Protein AF-A0A814HLC4-F1 (afdb_monomer_lite)

Structure (mmCIF, N/CA/C/O backbone):
data_AF-A0A814HLC4-F1
#
_entry.id   AF-A0A814HLC4-F1
#
loop_
_atom_site.group_PDB
_atom_site.id
_atom_site.type_symbol
_atom_site.label_atom_id
_atom_site.label_alt_id
_atom_site.label_comp_id
_atom_site.label_asym_id
_atom_site.label_entity_id
_atom_site.label_seq_id
_atom_site.pdbx_PDB_ins_code
_atom_site.Cartn_x
_atom_site.Cartn_y
_atom_site.Cartn_z
_atom_site.occupancy
_atom_site.B_iso_or_equiv
_atom_site.auth_seq_id
_atom_site.auth_comp_id
_atom_site.auth_asym_id
_atom_site.auth_atom_id
_atom_site.pdbx_PDB_model_num
ATOM 1 N N . MET A 1 1 ? 15.162 6.163 0.752 1.00 55.19 1 MET A N 1
ATOM 2 C CA . MET A 1 1 ? 13.820 5.789 1.261 1.00 55.19 1 MET A CA 1
ATOM 3 C C . MET A 1 1 ? 13.772 5.690 2.788 1.00 55.19 1 MET A C 1
ATOM 5 O O . MET A 1 1 ? 13.059 6.477 3.392 1.00 55.19 1 MET A O 1
ATOM 9 N N . LYS A 1 2 ? 14.567 4.814 3.427 1.00 51.00 2 LYS A N 1
ATOM 10 C CA . LYS A 1 2 ? 14.509 4.551 4.882 1.00 51.00 2 LYS A CA 1
ATOM 11 C C . LYS A 1 2 ? 14.590 5.802 5.777 1.00 51.00 2 LYS A C 1
ATOM 13 O O . LYS A 1 2 ? 13.726 5.953 6.623 1.00 51.00 2 LYS A O 1
ATOM 18 N N . ASN A 1 3 ? 15.540 6.720 5.554 1.00 53.69 3 ASN A N 1
ATOM 19 C CA . ASN A 1 3 ? 15.691 7.935 6.382 1.00 53.69 3 ASN A CA 1
ATOM 20 C C . ASN A 1 3 ? 14.567 8.965 6.170 1.00 53.69 3 ASN A C 1
ATOM 22 O O . ASN A 1 3 ? 14.029 9.473 7.142 1.00 53.69 3 ASN A O 1
ATOM 26 N N . LEU A 1 4 ? 14.158 9.214 4.917 1.00 62.31 4 LEU A N 1
ATOM 27 C CA . LEU A 1 4 ? 13.035 10.110 4.603 1.00 62.31 4 LEU A CA 1
ATOM 28 C C . LEU A 1 4 ? 11.745 9.616 5.251 1.00 62.31 4 LEU A C 1
ATOM 30 O O . LEU A 1 4 ? 11.022 10.394 5.870 1.00 62.31 4 LEU A O 1
ATOM 3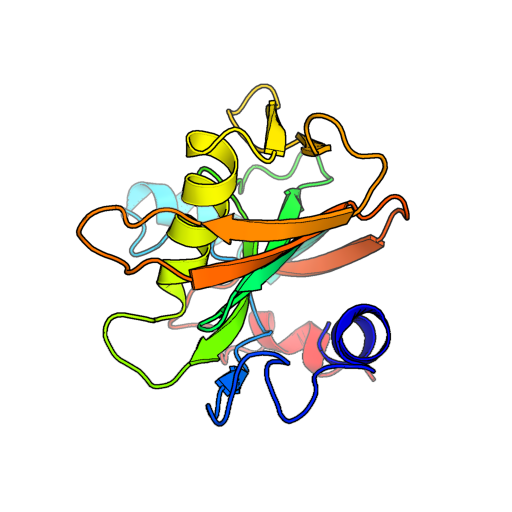4 N N . LEU A 1 5 ? 11.471 8.316 5.097 1.00 62.38 5 LEU A N 1
ATOM 35 C CA . LEU A 1 5 ? 10.295 7.738 5.708 1.00 62.38 5 LEU A CA 1
ATOM 36 C C . LEU A 1 5 ? 10.435 7.844 7.232 1.00 62.38 5 LEU A C 1
ATOM 38 O O . LEU A 1 5 ? 9.526 8.379 7.851 1.00 62.38 5 LEU A O 1
ATOM 42 N N . LYS A 1 6 ? 11.589 7.456 7.808 1.00 59.22 6 LYS A N 1
ATOM 43 C CA . LYS A 1 6 ? 11.914 7.549 9.247 1.00 59.22 6 LYS A CA 1
ATOM 44 C C . LYS A 1 6 ? 11.616 8.929 9.838 1.00 59.22 6 LYS A C 1
ATOM 46 O O . LYS A 1 6 ? 10.856 9.037 10.796 1.00 59.22 6 LYS A O 1
ATOM 51 N N . ASP A 1 7 ? 12.136 9.983 9.227 1.00 62.44 7 ASP A N 1
ATOM 52 C CA . ASP A 1 7 ? 11.975 11.348 9.727 1.00 62.44 7 ASP A CA 1
ATOM 53 C C . ASP A 1 7 ? 10.551 11.894 9.577 1.00 62.44 7 ASP A C 1
ATOM 55 O O . ASP A 1 7 ? 10.090 12.623 10.457 1.00 62.44 7 ASP A O 1
ATOM 59 N N . LYS A 1 8 ? 9.847 11.546 8.490 1.00 63.78 8 LYS A N 1
ATOM 60 C CA . LYS A 1 8 ? 8.494 12.060 8.220 1.00 63.78 8 LYS A CA 1
ATOM 61 C C . LYS A 1 8 ? 7.371 11.259 8.880 1.00 63.78 8 LYS A C 1
ATOM 63 O O . LYS A 1 8 ? 6.351 11.847 9.222 1.00 63.78 8 LYS A O 1
ATOM 68 N N . PHE A 1 9 ? 7.546 9.952 9.065 1.00 61.41 9 PHE A N 1
ATOM 69 C CA . PHE A 1 9 ? 6.482 9.050 9.524 1.00 61.41 9 PHE A CA 1
ATOM 70 C C . PHE A 1 9 ? 6.779 8.368 10.872 1.00 61.41 9 PHE A C 1
ATOM 72 O O . PHE A 1 9 ? 5.842 7.970 11.551 1.00 61.41 9 PHE A O 1
ATOM 79 N N . PHE A 1 10 ? 8.045 8.251 11.308 1.00 55.75 10 PHE A N 1
ATOM 80 C CA . PHE A 1 10 ? 8.421 7.393 12.451 1.00 55.75 10 PHE A CA 1
ATOM 81 C C . PHE A 1 10 ? 8.908 8.145 13.685 1.00 55.75 10 PHE A C 1
ATOM 83 O O . PHE A 1 10 ? 9.119 7.491 14.705 1.00 55.75 10 PHE A O 1
ATOM 90 N N . ARG A 1 11 ? 9.068 9.478 13.657 1.00 48.03 11 ARG A N 1
ATOM 91 C CA . ARG A 1 11 ? 9.536 10.243 14.836 1.00 48.03 11 ARG A CA 1
ATOM 92 C C . ARG A 1 11 ? 8.711 9.994 16.112 1.00 48.03 11 ARG A C 1
ATOM 94 O O . ARG A 1 11 ? 9.189 10.289 17.199 1.00 48.03 11 ARG A O 1
ATOM 101 N N . SER A 1 12 ? 7.513 9.424 15.995 1.00 48.03 12 SER A N 1
ATOM 102 C CA . SER A 1 12 ? 6.630 9.042 17.101 1.00 48.03 12 SER A CA 1
ATOM 103 C C . SER A 1 12 ? 6.539 7.526 17.398 1.00 48.03 12 SER A C 1
ATOM 105 O O . SER A 1 12 ? 5.885 7.171 18.370 1.00 48.03 12 SER A O 1
ATOM 107 N N . HIS A 1 13 ? 7.168 6.630 16.616 1.00 50.47 13 HIS A N 1
ATOM 108 C CA . HIS A 1 13 ? 6.840 5.184 16.611 1.00 50.47 13 HIS A CA 1
ATOM 109 C C . HIS A 1 13 ? 8.054 4.219 16.538 1.00 50.47 13 HIS A C 1
ATOM 111 O O . HIS A 1 13 ? 7.879 3.032 16.269 1.00 50.47 13 HIS A O 1
ATOM 117 N N . GLU A 1 14 ? 9.293 4.681 16.769 1.00 44.25 14 GLU A N 1
ATOM 118 C CA . GLU A 1 14 ? 10.523 3.883 16.534 1.00 44.25 14 GLU A CA 1
ATOM 119 C C . GLU A 1 14 ? 10.649 2.569 17.331 1.00 44.25 14 GLU A C 1
ATOM 121 O O . GLU A 1 14 ? 11.339 1.656 16.875 1.00 44.25 14 GLU A O 1
ATOM 126 N N . HIS A 1 15 ? 9.993 2.439 18.488 1.00 40.31 15 HIS A N 1
ATOM 127 C CA . HIS A 1 15 ? 10.178 1.283 19.381 1.00 40.31 15 HIS A CA 1
ATOM 128 C C . HIS A 1 15 ? 8.896 0.708 19.984 1.00 40.31 15 HIS A C 1
ATOM 130 O O . HIS A 1 15 ? 8.946 -0.274 20.723 1.00 40.31 15 HIS A O 1
ATOM 136 N N . SER A 1 16 ? 7.747 1.279 19.655 1.00 39.47 16 SER A N 1
ATOM 137 C CA . SER A 1 16 ? 6.464 0.834 20.170 1.00 39.47 16 SER A CA 1
ATOM 138 C C . SER A 1 16 ? 5.390 1.287 19.204 1.00 39.47 16 SER A C 1
ATOM 140 O O . SER A 1 16 ? 5.274 2.478 18.915 1.00 39.47 16 SER A O 1
ATOM 142 N N . SER A 1 17 ? 4.568 0.347 18.747 1.00 46.09 17 SER A N 1
ATOM 143 C CA . SER A 1 17 ? 3.183 0.710 18.481 1.00 46.09 17 SER A CA 1
ATOM 144 C C . SER A 1 17 ? 2.656 1.476 19.703 1.00 46.09 17 SER A C 1
ATOM 146 O O . SER A 1 17 ? 2.930 1.025 20.822 1.00 46.09 17 SER A O 1
ATOM 148 N N . PRO A 1 18 ? 1.892 2.570 19.565 1.00 50.81 18 PRO A N 1
ATOM 149 C CA . PRO A 1 18 ? 1.129 3.109 20.690 1.00 50.81 18 PRO A CA 1
ATOM 150 C C . PRO A 1 18 ? 0.200 2.042 21.303 1.00 50.81 18 PRO A C 1
ATOM 152 O O . PRO A 1 18 ? -0.248 2.192 22.437 1.00 50.81 18 PRO A O 1
ATOM 155 N N . PHE A 1 19 ? -0.024 0.928 20.598 1.00 51.50 19 PHE A N 1
ATOM 156 C CA . PHE A 1 19 ? -0.922 -0.155 20.956 1.00 51.50 19 PHE A CA 1
ATOM 157 C C . PHE A 1 19 ? -0.225 -1.405 21.534 1.00 51.50 19 PHE A C 1
ATOM 159 O O . PHE A 1 19 ? -0.470 -2.513 21.085 1.00 51.50 19 PHE A O 1
ATOM 166 N N . TYR A 1 20 ? 0.582 -1.244 22.589 1.00 50.03 20 TYR A N 1
ATOM 167 C CA . TYR A 1 20 ? 1.182 -2.322 23.411 1.00 50.03 20 TYR A CA 1
ATOM 168 C C . TYR A 1 20 ? 2.410 -3.058 22.839 1.00 50.03 20 TYR A C 1
ATOM 170 O O . TYR A 1 20 ? 2.388 -3.551 21.720 1.00 50.03 20 TYR A O 1
ATOM 178 N N . GLY A 1 21 ? 3.450 -3.186 23.687 1.00 51.69 21 GLY A N 1
ATOM 179 C CA . GLY A 1 21 ? 4.407 -4.302 23.906 1.00 51.69 21 GLY A CA 1
ATOM 180 C C . GLY A 1 21 ? 5.020 -5.135 22.763 1.00 51.69 21 GLY A C 1
ATOM 181 O O . GLY A 1 21 ? 5.851 -5.999 23.042 1.00 51.69 21 GLY A O 1
ATOM 182 N N . ASN A 1 22 ? 4.649 -4.921 21.507 1.00 55.59 22 ASN A N 1
ATOM 183 C CA . ASN A 1 22 ? 5.000 -5.767 20.379 1.00 55.59 22 ASN A CA 1
ATOM 184 C C . ASN A 1 22 ? 6.260 -5.256 19.684 1.00 55.59 22 ASN A C 1
ATOM 186 O O . ASN A 1 22 ? 6.346 -4.100 19.266 1.00 55.59 22 ASN A O 1
ATOM 190 N N . THR A 1 23 ? 7.224 -6.157 19.494 1.00 62.78 23 THR A N 1
ATOM 191 C CA . THR A 1 23 ? 8.368 -5.899 18.619 1.00 62.78 23 THR A CA 1
ATOM 192 C C . THR A 1 23 ? 7.928 -6.035 17.162 1.00 62.78 23 THR A C 1
ATOM 194 O O . THR A 1 23 ? 7.284 -7.015 16.775 1.00 62.78 23 THR A O 1
ATOM 197 N N . ARG A 1 24 ? 8.259 -5.031 16.346 1.00 67.50 24 ARG A N 1
ATOM 198 C CA . ARG A 1 24 ? 7.981 -5.022 14.906 1.00 67.50 24 ARG A CA 1
ATOM 199 C C . ARG A 1 24 ? 9.274 -5.223 14.132 1.00 67.50 24 ARG A C 1
ATOM 201 O O . ARG A 1 24 ? 10.279 -4.576 14.423 1.00 67.50 24 ARG A O 1
ATOM 208 N N . HIS A 1 25 ? 9.243 -6.095 13.132 1.00 68.19 25 HIS A N 1
ATOM 209 C CA . HIS A 1 25 ? 10.313 -6.181 12.147 1.00 68.19 25 HIS A CA 1
ATOM 210 C C . HIS A 1 25 ? 10.102 -5.097 11.085 1.00 68.19 25 HIS A C 1
ATOM 212 O O . HIS A 1 25 ? 8.992 -4.949 10.577 1.00 68.19 25 HIS A O 1
ATOM 218 N N . ILE A 1 26 ? 11.149 -4.339 10.750 1.00 70.88 26 ILE A N 1
ATOM 219 C CA . ILE A 1 26 ? 11.094 -3.246 9.767 1.00 70.88 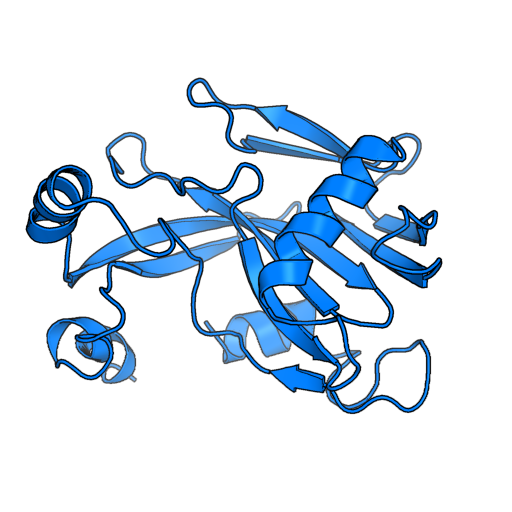26 ILE A CA 1
ATOM 220 C C . ILE A 1 26 ? 11.450 -3.795 8.379 1.00 70.88 26 ILE A C 1
ATOM 222 O O . ILE A 1 26 ? 12.527 -4.352 8.196 1.00 70.88 26 ILE A O 1
ATOM 226 N N . TYR A 1 27 ? 10.559 -3.603 7.407 1.00 66.94 27 TYR A N 1
ATOM 227 C CA . TYR A 1 27 ? 10.632 -4.103 6.029 1.00 66.94 27 TYR A CA 1
ATOM 228 C C . TYR A 1 27 ? 10.757 -2.993 4.965 1.00 66.94 27 TYR A C 1
ATOM 230 O O . TYR A 1 27 ? 10.665 -3.311 3.785 1.00 66.94 27 TYR A O 1
ATOM 238 N N . CYS A 1 28 ? 10.955 -1.722 5.360 1.00 64.75 28 CYS A N 1
ATOM 239 C CA . CYS A 1 28 ? 10.926 -0.492 4.533 1.00 64.75 28 CYS A CA 1
ATOM 240 C C . CYS A 1 28 ? 11.874 -0.441 3.313 1.00 64.75 28 CYS A C 1
ATOM 242 O O . CYS A 1 28 ? 12.756 0.423 3.238 1.00 64.75 28 CYS A O 1
ATOM 244 N N . GLU A 1 29 ? 11.714 -1.348 2.361 1.00 72.00 29 GLU A N 1
ATOM 245 C CA . GLU A 1 29 ? 12.698 -1.589 1.309 1.00 72.00 29 GLU A CA 1
ATOM 246 C C . GLU A 1 29 ? 12.064 -1.696 -0.077 1.00 72.00 29 GLU A C 1
ATOM 248 O O . GLU A 1 29 ? 12.725 -1.358 -1.056 1.00 72.00 29 GLU A O 1
ATOM 253 N N . HIS A 1 30 ? 10.796 -2.112 -0.186 1.00 83.62 30 HIS A N 1
ATOM 254 C CA . HIS A 1 30 ? 10.163 -2.323 -1.488 1.00 83.62 30 HIS A CA 1
ATOM 255 C C . HIS A 1 30 ? 8.636 -2.156 -1.486 1.00 83.62 30 HIS A C 1
ATOM 257 O O . HIS A 1 30 ? 7.964 -2.306 -0.467 1.00 83.62 30 HIS A O 1
ATOM 263 N N . SER A 1 31 ? 8.105 -1.893 -2.682 1.00 88.31 31 SER A N 1
ATOM 264 C CA . SER A 1 31 ? 6.709 -2.124 -3.061 1.00 88.31 31 SER A CA 1
ATOM 265 C C . SER A 1 31 ? 6.674 -3.317 -4.016 1.00 88.31 31 SER A C 1
ATOM 267 O O . SER A 1 31 ? 7.528 -3.434 -4.897 1.00 88.31 31 SER A O 1
ATOM 269 N N . THR A 1 32 ? 5.723 -4.231 -3.830 1.00 90.06 32 THR A N 1
ATOM 270 C CA . THR A 1 32 ? 5.626 -5.433 -4.673 1.00 90.06 32 THR A CA 1
ATOM 271 C C . THR A 1 32 ? 4.844 -5.133 -5.948 1.00 90.06 32 THR A C 1
ATOM 273 O O . THR A 1 32 ? 3.694 -4.694 -5.882 1.00 90.06 32 THR A O 1
ATOM 276 N N . ILE A 1 33 ? 5.438 -5.423 -7.110 1.00 88.06 33 ILE A N 1
ATOM 277 C CA . ILE A 1 33 ? 4.752 -5.333 -8.406 1.00 88.06 33 ILE A CA 1
ATOM 278 C C . ILE A 1 33 ? 3.925 -6.601 -8.654 1.00 88.06 33 ILE A C 1
ATOM 280 O O . ILE A 1 33 ? 2.713 -6.516 -8.775 1.00 88.06 33 ILE A O 1
ATOM 284 N N . GLU A 1 34 ? 4.541 -7.782 -8.665 1.00 87.88 34 GLU A N 1
ATOM 285 C CA . GLU A 1 34 ? 3.840 -9.067 -8.794 1.00 87.88 34 GLU A CA 1
ATOM 286 C C . GLU A 1 34 ? 4.551 -10.126 -7.941 1.00 87.88 34 GLU A C 1
ATOM 288 O O . GLU A 1 34 ? 5.781 -10.202 -7.923 1.00 87.88 34 GLU A O 1
ATOM 293 N N . PHE A 1 35 ? 3.779 -10.937 -7.212 1.00 86.56 35 PHE A N 1
ATOM 294 C CA . PHE A 1 35 ? 4.299 -12.045 -6.412 1.00 86.56 35 PHE A CA 1
ATOM 295 C C . PHE A 1 35 ? 4.197 -13.348 -7.208 1.00 86.56 35 PHE A C 1
ATOM 297 O O . PHE A 1 35 ? 3.113 -13.705 -7.655 1.00 86.56 35 PHE A O 1
ATOM 304 N N . TYR A 1 36 ? 5.323 -14.048 -7.378 1.00 84.62 36 TYR A N 1
ATOM 305 C CA . TYR A 1 36 ? 5.447 -15.207 -8.276 1.00 84.62 36 TYR A CA 1
ATOM 306 C C . TYR A 1 36 ? 4.883 -14.949 -9.688 1.00 84.62 36 TYR A C 1
ATOM 308 O O . TYR A 1 36 ? 3.934 -15.616 -10.110 1.00 84.62 36 TYR A O 1
ATOM 316 N N . PRO A 1 37 ? 5.471 -13.994 -10.433 1.00 82.88 37 PRO A N 1
ATOM 317 C CA . PRO A 1 37 ? 4.998 -13.642 -11.764 1.00 82.88 37 PRO A CA 1
ATOM 318 C C . PRO A 1 37 ? 5.037 -14.825 -12.731 1.00 82.88 37 PRO A C 1
ATOM 320 O O . PRO A 1 37 ? 5.966 -15.640 -12.720 1.00 82.88 37 PRO A O 1
ATOM 323 N N . ARG A 1 38 ? 4.038 -14.891 -13.617 1.00 83.94 38 ARG A N 1
ATOM 324 C CA . ARG A 1 38 ? 4.009 -15.874 -14.711 1.00 83.94 38 ARG A CA 1
ATOM 325 C C . ARG A 1 38 ? 5.167 -15.633 -15.684 1.00 83.94 38 ARG A C 1
ATOM 327 O O . ARG A 1 38 ? 5.683 -14.521 -15.802 1.00 83.94 38 ARG A O 1
ATOM 334 N N . SER A 1 39 ? 5.551 -16.668 -16.431 1.00 81.81 39 SER A N 1
ATOM 335 C CA . SER A 1 39 ? 6.656 -16.595 -17.400 1.00 81.81 39 SER A CA 1
ATOM 336 C C . SER A 1 39 ? 6.482 -15.483 -18.442 1.00 81.81 39 SER A C 1
ATOM 338 O O . SER A 1 39 ? 7.463 -14.832 -18.799 1.00 81.81 39 SER A O 1
ATOM 340 N N . ASP A 1 40 ? 5.249 -15.219 -18.874 1.00 81.06 40 ASP A N 1
ATOM 341 C CA . ASP A 1 40 ? 4.958 -14.159 -19.844 1.00 81.06 40 ASP A CA 1
ATOM 342 C C . ASP A 1 40 ? 5.090 -12.760 -19.219 1.00 81.06 40 ASP A C 1
ATOM 344 O O . ASP A 1 40 ? 5.738 -11.891 -19.802 1.00 81.06 40 ASP A O 1
ATOM 348 N N . SER A 1 41 ? 4.596 -12.560 -17.987 1.00 78.19 41 SER A N 1
ATOM 349 C CA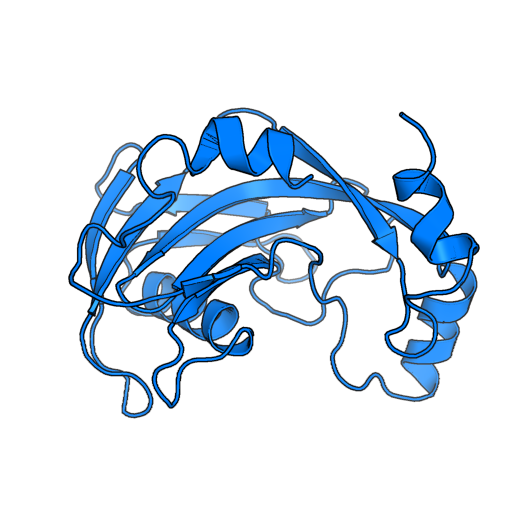 . SER A 1 41 ? 4.800 -11.318 -17.219 1.00 78.19 41 SER A CA 1
ATOM 350 C C . SER A 1 41 ? 6.285 -11.033 -16.995 1.00 78.19 41 SER A C 1
ATOM 352 O O . SER A 1 41 ? 6.738 -9.894 -17.108 1.00 78.19 41 SER A O 1
ATOM 354 N N . MET A 1 42 ? 7.084 -12.078 -16.752 1.00 78.31 42 MET A N 1
ATOM 355 C CA . MET A 1 42 ? 8.531 -11.944 -16.585 1.00 78.31 42 MET A CA 1
ATOM 356 C C . MET A 1 42 ? 9.225 -11.363 -17.816 1.00 78.31 42 MET A C 1
ATOM 358 O O . MET A 1 42 ? 10.224 -10.663 -17.660 1.00 78.31 42 MET A O 1
ATOM 362 N N . ASN A 1 43 ? 8.726 -11.605 -19.030 1.00 77.12 43 ASN A N 1
ATOM 363 C CA . ASN A 1 43 ? 9.294 -10.981 -20.227 1.00 77.12 43 ASN A CA 1
ATOM 364 C C . ASN A 1 43 ? 9.038 -9.471 -20.258 1.00 77.12 43 ASN A C 1
ATOM 366 O O . ASN A 1 43 ? 9.944 -8.723 -20.621 1.00 77.12 43 ASN A O 1
ATOM 370 N N . ASN A 1 44 ? 7.878 -9.023 -19.774 1.00 75.75 44 ASN A N 1
ATOM 371 C CA . ASN A 1 44 ? 7.584 -7.599 -19.614 1.00 75.75 44 ASN A CA 1
ATOM 372 C C . ASN A 1 44 ? 8.445 -6.963 -18.513 1.00 75.75 44 ASN A C 1
ATOM 374 O O . ASN A 1 44 ? 8.932 -5.849 -18.678 1.00 75.75 44 ASN A O 1
ATOM 378 N N . TYR A 1 45 ? 8.706 -7.666 -17.406 1.00 77.94 45 TYR A N 1
ATOM 379 C CA . TYR A 1 45 ? 9.579 -7.141 -16.348 1.00 77.94 45 TYR A CA 1
ATOM 380 C C . TYR A 1 45 ? 11.060 -7.121 -16.738 1.00 77.94 45 TYR A C 1
ATOM 382 O O . TYR A 1 45 ? 11.794 -6.240 -16.295 1.00 77.94 45 TYR A O 1
ATOM 390 N N . LYS A 1 46 ? 11.519 -8.040 -17.600 1.00 75.38 46 LYS A N 1
ATOM 391 C CA . LYS A 1 46 ? 12.920 -8.087 -18.058 1.00 75.38 46 LYS A CA 1
ATOM 392 C C . LYS A 1 46 ? 13.379 -6.792 -18.719 1.00 75.38 46 LYS A C 1
ATOM 394 O O . LYS A 1 46 ? 14.506 -6.377 -18.467 1.00 75.38 46 LYS A O 1
ATOM 399 N N . SER A 1 47 ? 12.546 -6.160 -19.545 1.00 76.31 47 SER A N 1
ATOM 400 C CA . SER A 1 47 ? 12.917 -4.910 -20.223 1.00 76.31 47 SER A CA 1
ATOM 401 C C . SER A 1 47 ? 13.007 -3.708 -19.280 1.00 76.31 47 SER A C 1
ATOM 403 O O . SER A 1 47 ? 13.535 -2.679 -19.676 1.00 76.31 47 SER A O 1
ATOM 405 N N . HIS A 1 48 ? 12.538 -3.849 -18.040 1.00 77.69 48 HIS A N 1
ATOM 406 C CA . HIS A 1 48 ? 12.445 -2.759 -17.066 1.00 77.69 48 HIS A CA 1
ATOM 407 C C . HIS A 1 48 ? 13.248 -3.032 -15.797 1.00 77.69 48 HIS A C 1
ATOM 409 O O . HIS A 1 48 ? 13.436 -2.154 -14.961 1.00 77.69 48 HIS A O 1
ATOM 415 N N . TYR A 1 49 ? 13.800 -4.235 -15.675 1.00 83.19 49 TYR A N 1
ATOM 416 C CA . TYR A 1 49 ? 14.750 -4.589 -14.640 1.00 83.19 49 TYR A CA 1
ATOM 417 C C . TYR A 1 49 ? 15.936 -3.609 -14.608 1.00 83.19 49 TYR A C 1
ATOM 419 O O . TYR A 1 49 ? 16.675 -3.466 -15.586 1.00 83.19 49 TYR A O 1
ATOM 427 N N . GLY A 1 50 ? 16.139 -2.954 -13.463 1.00 78.19 50 GLY A N 1
ATOM 428 C CA . GLY A 1 50 ? 17.175 -1.935 -13.279 1.00 78.19 50 GLY A CA 1
ATOM 429 C C . GLY A 1 50 ? 16.760 -0.508 -13.661 1.00 78.19 50 GLY A C 1
ATOM 430 O O . GLY A 1 50 ? 17.582 0.399 -13.523 1.00 78.19 50 GLY A O 1
ATOM 431 N N . HIS A 1 51 ? 15.524 -0.289 -14.120 1.00 83.31 51 HIS A N 1
ATOM 432 C CA . HIS A 1 51 ? 14.985 1.047 -14.379 1.00 83.31 51 HIS A CA 1
ATOM 433 C C . HIS A 1 51 ? 14.394 1.669 -13.111 1.00 83.31 51 HIS A C 1
ATOM 435 O O . HIS A 1 51 ? 13.907 0.965 -12.222 1.00 83.31 51 HIS A O 1
ATOM 441 N N . VAL A 1 52 ? 14.462 3.001 -13.039 1.00 83.94 52 VAL A N 1
ATOM 442 C CA . VAL A 1 52 ? 13.884 3.781 -11.942 1.00 83.94 52 VAL A CA 1
ATOM 443 C C . VAL A 1 52 ? 12.381 3.905 -12.144 1.00 83.94 52 VAL A C 1
ATOM 445 O O . VAL A 1 52 ? 11.937 4.278 -13.225 1.00 83.94 52 VAL A O 1
ATOM 448 N N . GLN A 1 53 ? 11.634 3.646 -11.081 1.00 84.62 53 GLN A N 1
ATOM 449 C CA . GLN A 1 53 ? 10.198 3.835 -10.976 1.00 84.62 53 GLN A CA 1
ATOM 450 C C . GLN A 1 53 ? 9.908 4.901 -9.919 1.00 84.62 53 GLN A C 1
ATOM 452 O O . GLN A 1 53 ? 10.510 4.894 -8.840 1.00 84.62 53 GLN A O 1
ATOM 457 N N . LYS A 1 54 ? 8.972 5.801 -10.232 1.00 87.25 54 LYS A N 1
ATOM 458 C CA . LYS A 1 54 ? 8.532 6.870 -9.331 1.00 87.25 54 LYS A CA 1
ATOM 459 C C . LYS A 1 54 ? 7.177 6.543 -8.732 1.00 87.25 54 LYS A C 1
ATOM 461 O O . LYS A 1 54 ? 6.210 6.303 -9.453 1.00 87.25 54 LYS A O 1
ATOM 466 N N . LEU A 1 55 ? 7.102 6.576 -7.409 1.00 89.44 55 LEU A N 1
ATOM 467 C CA . LEU A 1 55 ? 5.905 6.268 -6.639 1.00 89.44 55 LEU A CA 1
ATOM 468 C C . LEU A 1 55 ? 5.528 7.458 -5.763 1.00 89.44 55 LEU A C 1
ATOM 470 O O . LEU A 1 55 ? 6.311 7.875 -4.922 1.00 89.44 55 LEU A O 1
ATOM 474 N N . ARG A 1 56 ? 4.314 7.973 -5.891 1.00 91.44 56 ARG A N 1
ATOM 475 C CA . ARG A 1 56 ? 3.767 8.978 -4.986 1.00 91.44 56 ARG A CA 1
ATOM 476 C C . ARG A 1 56 ? 3.158 8.323 -3.765 1.00 91.44 56 ARG A C 1
ATOM 478 O O . ARG A 1 56 ? 2.406 7.361 -3.892 1.00 91.44 56 ARG A O 1
ATOM 485 N N . ILE A 1 57 ? 3.443 8.873 -2.595 1.00 93.06 57 ILE A N 1
ATOM 486 C CA . ILE A 1 57 ? 2.764 8.512 -1.353 1.00 93.06 57 ILE A CA 1
ATOM 487 C C . ILE A 1 57 ? 1.376 9.150 -1.330 1.00 93.06 57 ILE A C 1
ATOM 489 O O . ILE A 1 57 ? 1.252 10.354 -1.535 1.00 93.06 57 ILE A O 1
ATOM 493 N N . LEU A 1 58 ? 0.351 8.349 -1.037 1.00 95.31 58 LEU A N 1
ATOM 494 C CA . LEU A 1 58 ? -1.030 8.816 -0.900 1.00 95.31 58 LEU A CA 1
ATOM 495 C C . LEU A 1 58 ? -1.481 8.892 0.563 1.00 95.31 58 LEU A C 1
ATOM 497 O O . LEU A 1 58 ? -2.084 9.872 0.993 1.00 95.31 58 LEU A O 1
ATOM 501 N N . ALA A 1 59 ? -1.199 7.845 1.335 1.00 95.75 59 ALA A N 1
ATOM 502 C CA . ALA A 1 59 ? -1.655 7.727 2.714 1.00 95.75 59 ALA A CA 1
ATOM 503 C C . ALA A 1 59 ? -0.717 6.842 3.535 1.00 95.75 59 ALA A C 1
ATOM 505 O O . ALA A 1 59 ? -0.042 5.961 3.004 1.00 95.75 59 ALA A O 1
ATOM 506 N N . TYR A 1 60 ? -0.720 7.060 4.842 1.00 94.12 60 TYR A N 1
ATOM 507 C CA . TYR A 1 60 ? -0.118 6.192 5.845 1.00 94.12 60 TYR A CA 1
ATOM 508 C C . TYR A 1 60 ? -1.223 5.464 6.604 1.00 94.12 60 TYR A C 1
ATOM 510 O O . TYR A 1 60 ? -2.205 6.095 6.991 1.00 94.12 60 TYR A O 1
ATOM 518 N N . ALA A 1 61 ? -1.051 4.169 6.845 1.00 94.31 61 ALA A N 1
ATOM 519 C CA . ALA A 1 61 ? -1.898 3.404 7.746 1.00 94.31 61 ALA A CA 1
ATOM 520 C C . ALA A 1 61 ? -1.049 2.582 8.710 1.00 94.31 61 ALA A C 1
ATOM 522 O O . ALA A 1 61 ? -0.001 2.037 8.349 1.00 94.31 61 ALA A O 1
ATOM 523 N N . GLU A 1 62 ? -1.545 2.447 9.929 1.00 92.00 62 GLU A N 1
ATOM 524 C CA . GLU A 1 62 ? -1.047 1.478 10.885 1.00 92.00 62 GLU A CA 1
ATOM 525 C C . GLU A 1 62 ? -2.178 0.879 11.699 1.00 92.00 62 GLU A C 1
ATOM 527 O O . GLU A 1 62 ? -3.213 1.502 11.912 1.00 92.00 62 GLU A O 1
ATOM 532 N N . ASP A 1 63 ? -1.947 -0.322 12.192 1.00 91.88 63 ASP A N 1
ATOM 533 C CA . ASP A 1 63 ? -2.719 -0.900 13.279 1.00 91.88 63 ASP A CA 1
ATOM 534 C C . ASP A 1 63 ? -1.768 -1.474 14.325 1.00 91.88 63 ASP A C 1
ATOM 536 O O . ASP A 1 63 ? -0.588 -1.124 14.345 1.00 91.88 63 ASP A O 1
ATOM 540 N N . GLU A 1 64 ? -2.237 -2.349 15.206 1.00 88.25 64 GLU A N 1
ATOM 541 C CA . GLU A 1 64 ? -1.403 -3.002 16.219 1.00 88.25 64 GLU A CA 1
ATOM 542 C C . GLU A 1 64 ? -0.303 -3.885 15.598 1.00 88.25 64 GLU A C 1
ATOM 544 O O . GLU A 1 64 ? 0.803 -4.004 16.146 1.00 88.25 64 GLU A O 1
ATOM 549 N N . HIS A 1 65 ? -0.535 -4.416 14.398 1.00 90.19 65 HIS A N 1
ATOM 550 C CA . HIS A 1 65 ? 0.255 -5.479 13.789 1.00 90.19 65 HIS A CA 1
ATOM 551 C C . HIS A 1 65 ? 1.081 -5.060 12.580 1.00 90.19 65 HIS A C 1
ATOM 553 O O . HIS A 1 65 ? 2.028 -5.776 12.258 1.00 90.19 65 HIS A O 1
ATOM 559 N N . ALA A 1 66 ? 0.782 -3.953 11.909 1.00 90.56 66 ALA A N 1
ATOM 560 C CA . ALA A 1 66 ? 1.527 -3.495 10.746 1.00 90.56 66 ALA A CA 1
ATOM 561 C C . ALA A 1 66 ? 1.525 -1.975 10.584 1.00 90.56 66 ALA A C 1
ATOM 563 O O . ALA A 1 66 ? 0.662 -1.261 11.083 1.00 90.56 66 ALA A O 1
ATOM 564 N N . GLN A 1 67 ? 2.519 -1.499 9.842 1.00 90.50 67 GLN A N 1
ATOM 565 C CA . GLN A 1 67 ? 2.606 -0.144 9.314 1.00 90.50 67 GLN A CA 1
ATOM 566 C C . GLN A 1 67 ? 2.805 -0.234 7.810 1.00 90.50 67 GLN A C 1
ATOM 568 O O . GLN A 1 67 ? 3.579 -1.065 7.319 1.00 90.50 67 GLN A O 1
ATOM 573 N N . THR A 1 68 ? 2.147 0.641 7.066 1.00 93.38 68 THR A N 1
ATOM 574 C CA . THR A 1 68 ? 2.230 0.644 5.611 1.00 93.38 68 THR A CA 1
ATOM 575 C C . THR A 1 68 ? 1.922 2.019 5.033 1.00 93.38 68 THR A C 1
ATOM 577 O O . THR A 1 68 ? 1.217 2.833 5.625 1.00 93.38 68 THR A O 1
ATOM 580 N N . ILE A 1 69 ? 2.468 2.280 3.850 1.00 94.00 69 ILE A N 1
ATOM 581 C CA . ILE A 1 69 ? 2.150 3.459 3.052 1.00 94.00 69 ILE A CA 1
ATOM 582 C C . ILE A 1 69 ? 1.492 3.010 1.754 1.00 94.00 69 ILE A C 1
ATOM 584 O O . ILE A 1 69 ? 2.039 2.152 1.060 1.00 94.00 69 ILE A O 1
ATOM 588 N N . LEU A 1 70 ? 0.361 3.624 1.414 1.00 95.94 70 LEU A N 1
ATOM 589 C CA . LEU A 1 70 ? -0.285 3.481 0.115 1.00 95.94 70 LEU A CA 1
ATOM 590 C C . LEU A 1 70 ? 0.454 4.333 -0.912 1.00 95.94 70 LEU A C 1
ATOM 592 O O . LEU A 1 70 ? 0.747 5.506 -0.653 1.00 95.94 70 LEU A O 1
ATOM 596 N N . VAL A 1 71 ? 0.734 3.756 -2.077 1.00 94.06 71 VAL A N 1
ATOM 597 C CA . VAL A 1 71 ? 1.475 4.431 -3.143 1.00 94.06 71 VAL A CA 1
ATOM 598 C C . VAL A 1 71 ? 0.777 4.328 -4.495 1.00 94.06 71 VAL A C 1
ATOM 600 O O . VAL A 1 71 ? 0.030 3.389 -4.761 1.00 94.06 71 VAL A O 1
ATOM 603 N N . HIS A 1 72 ? 1.080 5.280 -5.370 1.00 92.44 72 HIS A N 1
ATOM 604 C CA . HIS A 1 72 ? 0.617 5.342 -6.754 1.00 92.44 72 HIS A CA 1
ATOM 605 C C . HIS A 1 72 ? 1.803 5.573 -7.694 1.00 92.44 72 HIS A C 1
ATOM 607 O O . HIS A 1 72 ? 2.694 6.344 -7.353 1.00 92.44 72 HIS A O 1
ATOM 613 N N . SER A 1 73 ? 1.846 4.934 -8.865 1.00 88.94 73 SER A N 1
ATOM 614 C CA . SER A 1 73 ? 2.890 5.248 -9.857 1.00 88.94 73 SER A CA 1
ATOM 615 C C . SER A 1 73 ? 2.613 6.611 -10.492 1.00 88.94 73 SER A C 1
ATOM 617 O O . SER A 1 73 ? 1.475 6.922 -10.817 1.00 88.94 73 SER A O 1
ATOM 619 N N . VAL A 1 74 ? 3.646 7.443 -10.630 1.00 83.38 74 VAL A N 1
ATOM 620 C CA . VAL A 1 74 ? 3.503 8.833 -11.109 1.00 83.38 74 VAL A CA 1
ATOM 621 C C . VAL A 1 74 ? 3.614 8.940 -12.629 1.00 83.38 74 VAL A C 1
ATOM 623 O O . VAL A 1 74 ? 3.155 9.924 -13.206 1.00 83.38 74 VAL A O 1
ATOM 626 N N . ASP A 1 75 ? 4.232 7.959 -13.287 1.00 73.88 75 ASP A N 1
ATOM 627 C CA . ASP A 1 75 ? 4.509 8.024 -14.720 1.00 73.88 75 ASP A CA 1
ATOM 628 C C . ASP A 1 75 ? 3.443 7.263 -15.521 1.00 73.88 75 ASP A C 1
ATOM 630 O O . ASP A 1 75 ? 3.165 6.091 -15.275 1.00 73.88 75 ASP A O 1
ATOM 634 N N . SER A 1 76 ? 2.841 7.910 -16.519 1.00 57.91 76 SER A N 1
ATOM 635 C CA . SER A 1 76 ? 1.902 7.247 -17.431 1.00 57.91 76 SER A CA 1
ATOM 636 C C . SER A 1 76 ? 2.596 6.237 -18.350 1.00 57.91 76 SER A C 1
ATOM 638 O O . SER A 1 76 ? 1.940 5.322 -18.851 1.00 57.91 76 SER A O 1
ATOM 640 N N . ASN A 1 77 ? 3.916 6.365 -18.531 1.00 58.88 77 ASN A N 1
ATOM 641 C CA . ASN A 1 77 ? 4.742 5.422 -19.283 1.00 58.88 77 ASN A CA 1
ATOM 642 C C . ASN A 1 77 ? 5.259 4.252 -18.429 1.00 58.88 77 ASN A C 1
ATOM 644 O O . ASN A 1 77 ? 5.881 3.338 -18.976 1.00 58.88 77 ASN A O 1
ATOM 648 N N . ASP A 1 78 ? 4.993 4.240 -17.115 1.00 60.53 78 ASP A N 1
ATOM 649 C CA . ASP A 1 78 ? 5.288 3.092 -16.257 1.00 60.53 78 ASP A CA 1
ATOM 650 C C . ASP A 1 78 ? 4.322 1.951 -16.602 1.00 60.53 78 ASP A C 1
ATOM 652 O O . ASP A 1 78 ? 3.241 1.782 -16.033 1.00 60.53 78 ASP A O 1
ATOM 656 N N . SER A 1 79 ? 4.730 1.106 -17.544 1.00 56.12 79 SER A N 1
ATOM 657 C CA . SER A 1 79 ? 3.990 -0.108 -17.900 1.00 56.12 79 SER A CA 1
ATOM 658 C C . SER A 1 79 ? 4.090 -1.216 -16.829 1.00 56.12 79 SER A C 1
ATOM 660 O O . SER A 1 79 ? 3.625 -2.336 -17.047 1.00 56.12 79 SER A O 1
ATOM 662 N N . HIS A 1 80 ? 4.655 -0.929 -15.645 1.00 68.69 80 HIS A N 1
ATOM 663 C CA . HIS A 1 80 ? 4.824 -1.875 -14.522 1.00 68.69 80 HIS A CA 1
ATOM 664 C C . HIS A 1 80 ? 3.995 -1.442 -13.334 1.00 68.69 80 HIS A C 1
ATOM 666 O O . HIS A 1 80 ? 4.498 -1.084 -12.266 1.00 68.69 80 HIS A O 1
ATOM 672 N N . ARG A 1 81 ? 2.686 -1.487 -13.540 1.00 76.75 81 ARG A N 1
ATOM 673 C CA . ARG A 1 81 ? 1.738 -1.310 -12.453 1.00 76.75 81 ARG A CA 1
ATOM 674 C C . ARG A 1 81 ? 1.762 -2.541 -11.569 1.00 76.75 81 ARG A C 1
ATOM 676 O O . ARG A 1 81 ? 1.882 -3.668 -12.048 1.00 76.75 81 ARG A O 1
ATOM 683 N N . SER A 1 82 ? 1.651 -2.311 -10.268 1.00 86.50 82 SER A N 1
ATOM 684 C CA . SER A 1 82 ? 1.494 -3.407 -9.326 1.00 86.50 82 SER A CA 1
ATOM 685 C C . SER A 1 82 ? 0.208 -4.174 -9.631 1.00 86.50 82 SER A C 1
ATOM 687 O O . SER A 1 82 ? -0.834 -3.583 -9.909 1.00 86.50 82 SER A O 1
ATOM 689 N N . MET A 1 83 ? 0.284 -5.495 -9.555 1.00 88.75 83 MET A N 1
ATOM 690 C CA . MET A 1 83 ? -0.855 -6.403 -9.581 1.00 88.75 83 MET A CA 1
ATOM 691 C C . MET A 1 83 ? -1.691 -6.306 -8.300 1.00 88.75 83 MET A C 1
ATOM 693 O O . MET A 1 83 ? -2.850 -6.720 -8.290 1.00 88.75 83 MET A O 1
ATOM 697 N N . ASN A 1 84 ? -1.137 -5.740 -7.223 1.00 90.88 84 ASN A N 1
ATOM 698 C CA . ASN A 1 84 ? -1.891 -5.500 -6.002 1.00 90.88 84 ASN A CA 1
ATOM 699 C C . ASN A 1 84 ? -2.912 -4.384 -6.238 1.00 90.88 84 ASN A C 1
ATOM 701 O O . ASN A 1 84 ? -2.581 -3.312 -6.746 1.00 90.88 84 ASN A O 1
ATOM 705 N N . LYS A 1 85 ? -4.158 -4.615 -5.808 1.00 92.44 85 LYS A N 1
ATOM 706 C CA . LYS A 1 85 ? -5.219 -3.596 -5.851 1.00 92.44 85 LYS A CA 1
ATOM 707 C C . LYS A 1 85 ? -4.861 -2.359 -5.023 1.00 92.44 85 LYS A C 1
ATOM 709 O O . LYS A 1 85 ? -5.228 -1.256 -5.399 1.00 92.44 85 LYS A O 1
ATOM 714 N N . TYR A 1 86 ? -4.127 -2.548 -3.930 1.00 94.88 86 TYR A N 1
ATOM 715 C CA . TYR A 1 86 ? -3.625 -1.479 -3.070 1.00 94.88 86 TYR A CA 1
ATOM 716 C C . TYR A 1 86 ? -2.092 -1.522 -3.090 1.00 94.88 86 TYR A C 1
ATOM 718 O O . TYR A 1 86 ? -1.497 -2.158 -2.218 1.00 94.88 86 TYR A O 1
ATOM 726 N N . PRO A 1 87 ? -1.424 -0.946 -4.107 1.00 94.31 87 PRO A N 1
ATOM 727 C CA . PRO A 1 87 ? 0.031 -0.889 -4.144 1.00 94.31 87 PRO A CA 1
ATOM 728 C C . PRO A 1 87 ? 0.541 -0.156 -2.906 1.00 94.31 87 PRO A C 1
ATOM 730 O O . PRO A 1 87 ? 0.068 0.929 -2.571 1.00 94.31 87 PRO A O 1
ATOM 733 N N . HIS A 1 88 ? 1.486 -0.763 -2.200 1.00 94.19 88 HIS A N 1
ATOM 734 C CA . HIS A 1 88 ? 1.909 -0.270 -0.900 1.00 94.19 88 HIS A CA 1
ATOM 735 C C . HIS A 1 88 ? 3.365 -0.622 -0.618 1.00 94.19 88 HIS A C 1
ATOM 737 O O . HIS A 1 88 ? 3.919 -1.577 -1.165 1.00 94.19 88 HIS A O 1
ATOM 743 N N . VAL A 1 89 ? 3.961 0.134 0.296 1.00 92.00 89 VAL A N 1
ATOM 744 C CA . VAL A 1 89 ? 5.224 -0.217 0.944 1.00 92.00 89 VAL A CA 1
ATOM 745 C C . VAL A 1 89 ? 4.891 -0.730 2.338 1.00 92.00 89 VAL A C 1
ATOM 747 O O . VAL A 1 89 ? 4.281 -0.017 3.140 1.00 92.00 89 VAL A O 1
ATOM 750 N N . ALA A 1 90 ? 5.264 -1.976 2.630 1.00 90.94 90 ALA A N 1
ATOM 751 C CA . ALA A 1 90 ? 5.199 -2.506 3.986 1.00 90.94 90 ALA A CA 1
ATOM 752 C C . ALA A 1 90 ? 6.350 -1.897 4.795 1.00 90.94 90 ALA A C 1
ATOM 754 O O . ALA A 1 90 ? 7.523 -2.034 4.444 1.00 90.94 90 ALA A O 1
ATOM 755 N N . ILE A 1 91 ? 6.012 -1.189 5.865 1.00 87.12 91 ILE A N 1
ATOM 756 C CA . ILE A 1 91 ? 6.988 -0.500 6.703 1.00 87.12 91 ILE A CA 1
ATOM 757 C C . ILE A 1 91 ? 7.485 -1.443 7.781 1.00 87.12 91 ILE A C 1
ATOM 759 O O . ILE A 1 91 ? 8.683 -1.671 7.934 1.00 87.12 91 ILE A O 1
ATOM 763 N N . SER A 1 92 ? 6.559 -1.973 8.566 1.00 84.81 92 SER A N 1
ATOM 764 C CA . SER A 1 92 ? 6.880 -2.864 9.663 1.00 84.81 92 SER A CA 1
ATOM 765 C C . SER A 1 92 ? 5.715 -3.802 9.923 1.00 84.81 92 SER A C 1
ATOM 767 O O . SER A 1 92 ? 4.573 -3.470 9.612 1.00 84.81 92 SER A O 1
ATOM 769 N N . VAL A 1 93 ? 6.007 -4.987 10.454 1.00 86.56 93 VAL A N 1
ATOM 770 C CA . VAL A 1 93 ? 4.988 -5.972 10.836 1.00 86.56 93 VAL A CA 1
ATOM 771 C C . VAL A 1 93 ? 5.381 -6.630 12.152 1.00 86.56 93 VAL A C 1
ATOM 773 O O . VAL A 1 93 ? 6.564 -6.845 12.422 1.00 86.56 93 VAL A O 1
ATOM 776 N N . SER A 1 94 ? 4.390 -6.926 12.986 1.00 84.56 94 SER A N 1
ATOM 777 C CA . SER A 1 94 ? 4.547 -7.677 14.226 1.00 84.56 94 SER A CA 1
ATOM 778 C C . SER A 1 94 ? 5.043 -9.098 13.953 1.00 84.56 94 SER A C 1
ATOM 780 O O . SER A 1 94 ? 4.765 -9.690 12.913 1.00 84.56 94 SER A O 1
ATOM 782 N N . ASN A 1 95 ? 5.752 -9.674 14.919 1.00 80.44 95 ASN A N 1
ATOM 783 C CA . ASN A 1 95 ? 6.204 -11.067 14.847 1.00 80.44 95 ASN A CA 1
ATOM 784 C C . ASN A 1 95 ? 5.109 -12.081 15.246 1.00 80.44 95 ASN A C 1
ATOM 786 O O . ASN A 1 95 ? 5.393 -13.263 15.448 1.00 80.44 95 ASN A O 1
ATOM 790 N N . VAL A 1 96 ? 3.863 -11.626 15.398 1.00 84.94 96 VAL A N 1
ATOM 791 C CA . VAL A 1 96 ? 2.722 -12.440 15.821 1.00 84.94 96 VAL A CA 1
ATOM 792 C C . VAL A 1 96 ? 2.072 -13.062 14.587 1.00 84.94 96 VAL A C 1
ATOM 794 O O . VAL A 1 96 ? 1.816 -12.386 13.596 1.00 84.94 96 VAL A O 1
ATOM 797 N N . LYS A 1 97 ? 1.779 -14.363 14.619 1.00 87.06 97 LYS A N 1
ATOM 798 C CA . LYS A 1 97 ? 1.001 -15.007 13.547 1.00 87.06 97 LYS A CA 1
ATOM 799 C C . LYS A 1 97 ? -0.483 -14.625 13.676 1.00 87.06 97 LYS A C 1
ATOM 801 O O . LYS A 1 97 ? -0.959 -14.570 14.803 1.00 87.06 97 LYS A O 1
ATOM 806 N N . PRO A 1 98 ? -1.227 -14.440 12.568 1.00 90.81 98 PRO A N 1
ATOM 807 C CA . PRO A 1 98 ? -0.854 -14.704 11.172 1.00 90.81 98 PRO A CA 1
ATOM 808 C C . PRO A 1 98 ? -0.272 -13.487 10.423 1.00 90.81 98 PRO A C 1
ATOM 810 O O . PRO A 1 98 ? -0.235 -13.487 9.189 1.00 90.81 98 PRO A O 1
ATOM 813 N N . TYR A 1 99 ? 0.159 -12.446 11.134 1.00 90.19 99 TYR A N 1
ATOM 814 C CA . TYR A 1 99 ? 0.605 -11.192 10.538 1.00 90.19 99 TYR A CA 1
ATOM 815 C C . TYR A 1 99 ? 1.967 -11.357 9.846 1.00 90.19 99 TYR A C 1
ATOM 817 O O . TYR A 1 99 ? 2.929 -11.882 10.398 1.00 90.19 99 TYR A O 1
ATOM 825 N N . THR A 1 100 ? 2.027 -10.942 8.582 1.00 89.56 100 THR A N 1
ATOM 826 C CA . THR A 1 100 ? 3.229 -10.951 7.725 1.00 89.56 100 THR A CA 1
ATOM 827 C C . THR A 1 100 ? 3.209 -9.702 6.844 1.00 89.56 100 THR A C 1
ATOM 829 O O . THR A 1 100 ? 2.195 -9.015 6.814 1.00 89.56 100 THR A O 1
ATOM 832 N N . ALA A 1 101 ? 4.267 -9.399 6.083 1.00 86.31 101 ALA A N 1
ATOM 833 C CA . ALA A 1 101 ? 4.269 -8.257 5.150 1.00 86.31 101 ALA A CA 1
ATOM 834 C C . ALA A 1 101 ? 3.037 -8.226 4.220 1.00 86.31 101 ALA A C 1
ATOM 836 O O . ALA A 1 101 ? 2.497 -7.153 3.948 1.00 86.31 101 ALA A O 1
ATOM 837 N N . VAL A 1 102 ? 2.538 -9.408 3.828 1.00 89.25 102 VAL A N 1
ATOM 838 C CA . VAL A 1 102 ? 1.330 -9.587 3.004 1.00 89.25 102 VAL A CA 1
ATOM 839 C C . VAL A 1 102 ? 0.088 -8.957 3.640 1.00 89.25 102 VAL A C 1
ATOM 841 O O . VAL A 1 102 ? -0.757 -8.453 2.902 1.00 89.25 102 VAL A O 1
ATOM 844 N N . TYR A 1 103 ? 0.007 -8.927 4.976 1.00 93.19 103 TYR A N 1
ATOM 845 C CA . TYR A 1 103 ? -1.110 -8.347 5.728 1.00 93.19 103 TYR A CA 1
ATOM 846 C C . TYR A 1 103 ? -1.355 -6.870 5.396 1.00 93.19 103 TYR A C 1
ATOM 848 O O . TYR A 1 103 ? -2.483 -6.404 5.481 1.00 93.19 103 TYR A O 1
ATOM 856 N N . SER A 1 104 ? -0.340 -6.137 4.937 1.00 93.69 104 SER A N 1
ATOM 857 C CA . SER A 1 104 ? -0.508 -4.741 4.517 1.00 93.69 104 SER A CA 1
ATOM 858 C C . SER A 1 104 ? -1.557 -4.585 3.399 1.00 93.69 104 SER A C 1
ATOM 860 O O . SER A 1 104 ? -2.244 -3.569 3.349 1.00 93.69 104 SER A O 1
ATOM 862 N N . ASN A 1 105 ? -1.750 -5.604 2.544 1.00 93.56 105 ASN A N 1
ATOM 863 C CA . ASN A 1 105 ? -2.857 -5.631 1.577 1.00 93.56 105 ASN A CA 1
ATOM 864 C C . ASN A 1 105 ? -4.223 -5.688 2.270 1.00 93.56 105 ASN A C 1
ATOM 866 O O . ASN A 1 105 ? -5.151 -4.979 1.881 1.00 93.56 105 ASN A O 1
ATOM 870 N N . ASP A 1 106 ? -4.343 -6.556 3.274 1.00 95.62 106 ASP A N 1
ATOM 871 C CA . ASP A 1 106 ? -5.571 -6.758 4.035 1.00 95.62 106 ASP A CA 1
ATOM 872 C C . ASP A 1 106 ? -5.894 -5.539 4.905 1.00 95.62 106 ASP A C 1
ATOM 874 O O . ASP A 1 106 ? -7.061 -5.184 5.013 1.00 95.62 106 ASP A O 1
ATOM 878 N N . LEU A 1 107 ? -4.891 -4.849 5.458 1.00 96.19 107 LEU A N 1
ATOM 879 C CA . LEU A 1 107 ? -5.089 -3.606 6.210 1.00 96.19 107 LEU A CA 1
ATOM 880 C C . LEU A 1 107 ? -5.766 -2.529 5.346 1.00 96.19 107 LEU A C 1
ATOM 882 O O . LEU A 1 107 ? -6.811 -2.003 5.726 1.00 96.19 107 LEU A O 1
ATOM 886 N N . TRP A 1 108 ? -5.240 -2.256 4.146 1.00 97.44 108 TRP A N 1
ATOM 887 C CA . TRP A 1 108 ? -5.875 -1.314 3.213 1.00 97.44 108 TRP A CA 1
ATOM 888 C C . TRP A 1 108 ? -7.260 -1.775 2.771 1.00 97.44 108 TRP A C 1
ATOM 890 O O . TRP A 1 108 ? -8.187 -0.968 2.700 1.00 97.44 108 TRP A O 1
ATOM 900 N N . LYS A 1 109 ? -7.424 -3.076 2.509 1.00 96.38 109 LYS A N 1
ATOM 901 C CA . LYS A 1 109 ? -8.727 -3.640 2.162 1.00 96.38 109 LYS A CA 1
ATOM 902 C C . LYS A 1 109 ? -9.753 -3.431 3.279 1.00 96.38 109 LYS A C 1
ATOM 904 O O . LYS A 1 109 ? -10.860 -3.009 2.979 1.00 96.38 109 LYS A O 1
ATOM 909 N N . ARG A 1 110 ? -9.391 -3.690 4.539 1.00 96.69 110 ARG A N 1
ATOM 910 C CA . ARG A 1 110 ? -10.271 -3.512 5.706 1.00 96.69 110 ARG A CA 1
ATOM 911 C C . ARG A 1 110 ? -10.689 -2.056 5.876 1.00 96.69 110 ARG A C 1
ATOM 913 O O . ARG A 1 110 ? -11.870 -1.805 6.047 1.00 96.69 110 ARG A O 1
ATOM 920 N N . LEU A 1 111 ? -9.758 -1.108 5.744 1.00 97.06 111 LEU A N 1
ATOM 921 C CA . LEU A 1 111 ? -10.072 0.327 5.811 1.00 97.06 111 LEU A CA 1
ATOM 922 C C . LEU A 1 111 ? -11.112 0.747 4.756 1.00 97.06 111 LEU A C 1
ATOM 924 O O . LEU A 1 111 ? -11.976 1.576 5.036 1.00 97.06 111 LEU A O 1
ATOM 928 N N . VAL A 1 112 ? -11.035 0.176 3.549 1.00 96.44 112 VAL A N 1
ATOM 929 C CA . VAL A 1 112 ? -12.007 0.428 2.472 1.00 96.44 112 VAL A CA 1
ATOM 930 C C . VAL A 1 112 ? -13.334 -0.288 2.738 1.00 96.44 112 VAL A C 1
ATOM 932 O O . VAL A 1 112 ? -14.390 0.330 2.638 1.00 96.44 112 VAL A O 1
ATOM 935 N N . ASP A 1 113 ? -13.295 -1.579 3.075 1.00 95.44 113 ASP A N 1
ATOM 936 C CA . ASP A 1 113 ? -14.490 -2.403 3.293 1.00 95.44 113 ASP A CA 1
ATOM 937 C C . ASP A 1 113 ? -15.315 -1.915 4.502 1.00 95.44 113 ASP A C 1
ATOM 939 O O . ASP A 1 113 ? -16.544 -1.917 4.437 1.00 95.44 113 ASP A O 1
ATOM 943 N N . ASP A 1 114 ? -14.658 -1.442 5.568 1.00 95.50 114 ASP A N 1
ATOM 944 C CA . ASP A 1 114 ? -15.298 -0.836 6.748 1.00 95.50 114 ASP A CA 1
ATOM 945 C C . ASP A 1 114 ? -15.797 0.603 6.474 1.00 95.50 114 ASP A C 1
ATOM 947 O O . ASP A 1 114 ? -16.400 1.235 7.343 1.00 95.50 114 ASP A O 1
ATOM 951 N N . GLY A 1 115 ? -15.569 1.145 5.270 1.00 95.31 115 GLY A N 1
ATOM 952 C CA . GLY A 1 115 ? -16.040 2.471 4.861 1.00 95.31 115 GLY A CA 1
ATOM 953 C C . GLY A 1 115 ? -15.327 3.638 5.547 1.00 95.31 115 GLY A C 1
ATOM 954 O O . GLY A 1 115 ? -15.878 4.738 5.593 1.00 95.31 115 GLY A O 1
ATOM 955 N N . ILE A 1 116 ? -14.127 3.404 6.085 1.00 96.31 116 ILE A N 1
ATOM 956 C CA . ILE A 1 116 ? -13.301 4.423 6.749 1.00 96.31 116 ILE A CA 1
ATOM 957 C C . ILE A 1 116 ? -12.619 5.306 5.705 1.00 96.31 116 ILE A C 1
ATOM 959 O O . ILE A 1 116 ? -12.564 6.526 5.863 1.00 96.31 116 ILE A O 1
ATOM 963 N N . VAL A 1 117 ? -12.116 4.699 4.628 1.00 96.69 117 VAL A N 1
ATOM 964 C CA . VAL A 1 117 ? -11.492 5.421 3.515 1.00 96.69 117 VAL A CA 1
ATOM 965 C C . VAL A 1 117 ? -12.229 5.177 2.208 1.00 96.69 117 VAL A C 1
ATOM 967 O O . VAL A 1 117 ? -12.685 4.069 1.924 1.00 96.69 117 VAL A 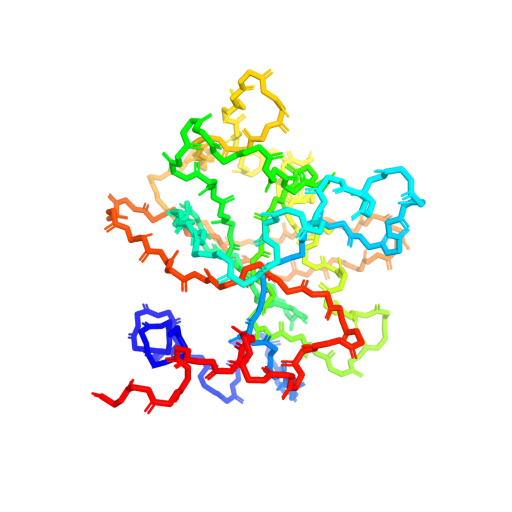O 1
ATOM 970 N N . GLU A 1 118 ? -12.288 6.212 1.383 1.00 96.31 118 GLU A N 1
ATOM 971 C CA . GLU A 1 118 ? -12.771 6.145 0.010 1.00 96.31 118 GLU A CA 1
ATOM 972 C C . GLU A 1 118 ? -11.592 6.366 -0.939 1.00 96.31 118 GLU A C 1
ATOM 974 O O . GLU A 1 118 ? -10.745 7.231 -0.716 1.00 96.31 118 GLU A O 1
ATOM 979 N N . ILE A 1 119 ? -11.498 5.544 -1.986 1.00 96.00 119 ILE A N 1
ATOM 980 C CA . ILE A 1 119 ? -10.388 5.579 -2.941 1.00 96.00 119 ILE A CA 1
ATOM 981 C C . ILE A 1 119 ? -10.942 5.871 -4.328 1.00 96.00 119 ILE A C 1
ATOM 983 O O . ILE A 1 119 ? -11.764 5.111 -4.842 1.00 96.00 119 ILE A O 1
ATOM 987 N N . THR A 1 120 ? -10.429 6.927 -4.958 1.00 95.69 120 THR A N 1
ATOM 988 C CA . THR A 1 120 ? -10.627 7.143 -6.394 1.00 95.69 120 THR A CA 1
ATOM 989 C C . THR A 1 120 ? -9.579 6.341 -7.149 1.00 95.69 120 THR A C 1
ATOM 991 O O . THR A 1 120 ? -8.380 6.466 -6.880 1.00 95.69 120 THR A O 1
ATOM 994 N N . MET A 1 121 ? -10.036 5.501 -8.074 1.00 94.88 121 MET A N 1
ATOM 995 C CA . MET A 1 121 ? -9.170 4.651 -8.885 1.00 94.88 121 MET A CA 1
ATOM 996 C C . MET A 1 121 ? -8.798 5.339 -10.203 1.00 94.88 121 MET A C 1
ATOM 998 O O . MET A 1 121 ? -9.584 6.116 -10.743 1.00 94.88 121 MET A O 1
ATOM 1002 N N . ASP A 1 122 ? -7.613 5.031 -10.723 1.00 91.44 122 ASP A N 1
ATOM 1003 C CA . ASP A 1 122 ? -7.215 5.359 -12.089 1.00 91.44 122 ASP A CA 1
ATOM 1004 C C . ASP A 1 122 ? -7.864 4.411 -13.119 1.00 91.44 122 ASP A C 1
ATOM 1006 O O . ASP A 1 122 ? -8.621 3.499 -12.781 1.00 91.44 122 ASP A O 1
ATOM 1010 N N . GLU A 1 123 ? -7.539 4.604 -14.399 1.00 90.12 123 GLU A N 1
ATOM 1011 C CA . GLU A 1 123 ? -8.042 3.780 -15.509 1.00 90.12 123 GLU A CA 1
ATOM 1012 C C . GLU A 1 123 ? -7.565 2.306 -15.478 1.00 90.12 123 GLU A C 1
ATOM 1014 O O . GLU A 1 123 ? -7.991 1.503 -16.306 1.00 90.12 123 GLU A O 1
ATOM 1019 N N . TYR A 1 124 ? -6.702 1.930 -14.525 1.00 87.94 124 TYR A N 1
ATOM 1020 C CA . TYR A 1 124 ? -6.154 0.580 -14.340 1.00 87.94 124 TYR A CA 1
ATOM 1021 C C . TYR A 1 124 ? -6.507 -0.021 -12.976 1.00 87.94 124 TYR A C 1
ATOM 1023 O O . TYR A 1 124 ? -5.816 -0.930 -12.487 1.00 87.94 124 TYR A O 1
ATOM 1031 N N . ASP A 1 125 ? -7.563 0.487 -12.341 1.00 90.81 125 ASP A N 1
ATOM 1032 C CA . ASP A 1 125 ? -8.035 0.061 -11.026 1.00 90.81 125 ASP A CA 1
ATOM 1033 C C . ASP A 1 125 ? -6.946 0.166 -9.944 1.00 90.81 125 ASP A C 1
ATOM 1035 O O . ASP A 1 125 ? -6.753 -0.760 -9.138 1.00 90.81 125 ASP A O 1
ATOM 1039 N N . LYS A 1 126 ? -6.154 1.245 -9.959 1.00 92.44 126 LYS A N 1
ATOM 1040 C CA . LYS A 1 126 ? -5.173 1.556 -8.909 1.00 92.44 126 LYS A CA 1
ATOM 1041 C C . LYS A 1 126 ? -5.542 2.840 -8.168 1.00 92.44 126 LYS A C 1
ATOM 1043 O O . LYS A 1 126 ? -6.059 3.761 -8.789 1.00 92.44 126 LYS A O 1
ATOM 1048 N N . PRO A 1 127 ? -5.249 2.940 -6.858 1.00 93.12 127 PRO A N 1
ATOM 1049 C CA . PRO A 1 127 ? -5.508 4.146 -6.084 1.00 93.12 127 PRO A CA 1
ATOM 1050 C C . PRO A 1 127 ? -4.796 5.340 -6.712 1.00 93.12 127 PRO A C 1
ATOM 1052 O O . PRO A 1 127 ? -3.573 5.318 -6.828 1.00 93.12 127 PRO A O 1
ATOM 1055 N N . GLN A 1 128 ? -5.551 6.356 -7.113 1.00 93.19 128 GLN A N 1
ATOM 1056 C CA . GLN A 1 128 ? -5.037 7.635 -7.605 1.00 93.19 128 GLN A CA 1
ATOM 1057 C C . GLN A 1 128 ? -5.124 8.704 -6.513 1.00 93.19 128 GLN A C 1
ATOM 1059 O O . GLN A 1 128 ? -4.220 9.524 -6.352 1.00 93.19 128 GLN A O 1
ATOM 1064 N N . SER A 1 129 ? -6.207 8.676 -5.738 1.00 94.31 129 SER A N 1
ATOM 1065 C CA . SER A 1 129 ? -6.403 9.509 -4.557 1.00 94.31 129 SER A CA 1
ATOM 1066 C C . SER A 1 129 ? -7.197 8.752 -3.495 1.00 94.31 129 SER A C 1
ATOM 1068 O O . SER A 1 129 ? -7.844 7.740 -3.773 1.00 94.31 129 SER A O 1
ATOM 1070 N N . ILE A 1 130 ? -7.110 9.231 -2.259 1.00 95.94 130 ILE A N 1
ATOM 1071 C CA . ILE A 1 130 ? -7.745 8.629 -1.090 1.00 95.94 130 ILE A CA 1
ATOM 1072 C C . ILE A 1 130 ? -8.233 9.734 -0.157 1.00 95.94 130 ILE A C 1
ATOM 1074 O O . ILE A 1 130 ? -7.548 10.739 0.036 1.00 95.94 130 ILE A O 1
ATOM 1078 N N . THR A 1 131 ? -9.415 9.543 0.413 1.00 96.00 131 THR A N 1
ATOM 1079 C CA . THR A 1 131 ? -10.031 10.420 1.412 1.00 96.00 131 THR A CA 1
ATOM 1080 C C . THR A 1 131 ? -10.492 9.591 2.605 1.00 96.00 131 THR A C 1
ATOM 1082 O O . THR A 1 131 ? -10.695 8.382 2.498 1.00 96.00 131 THR A O 1
ATOM 1085 N N . ILE A 1 132 ? -10.645 10.233 3.762 1.00 95.25 132 ILE A N 1
ATOM 1086 C CA . ILE A 1 132 ? -11.274 9.615 4.932 1.00 95.25 132 ILE A CA 1
ATOM 1087 C C . ILE A 1 132 ? -12.721 10.080 4.970 1.00 95.25 132 ILE A C 1
ATOM 1089 O O . ILE A 1 132 ? -12.996 11.276 4.854 1.00 95.25 132 ILE A O 1
ATOM 1093 N N . LYS A 1 133 ? -13.646 9.142 5.143 1.00 90.56 133 LYS A N 1
ATOM 1094 C CA . LYS A 1 133 ? -15.063 9.463 5.260 1.00 90.56 133 LYS A CA 1
ATOM 1095 C C . LYS A 1 133 ? -15.310 10.232 6.560 1.00 90.56 133 LYS A C 1
ATOM 1097 O O . LYS A 1 133 ? -14.814 9.843 7.609 1.00 90.56 133 LYS A O 1
ATOM 1102 N N . ASP A 1 134 ? -16.055 11.331 6.485 1.00 85.12 134 ASP A N 1
ATOM 1103 C CA . ASP A 1 134 ? -16.476 12.144 7.638 1.00 85.12 134 ASP A CA 1
ATOM 1104 C C . ASP A 1 134 ? -15.340 12.803 8.466 1.00 85.12 134 ASP A C 1
ATOM 1106 O O . ASP A 1 134 ? -15.604 13.428 9.494 1.00 85.12 134 ASP A O 1
ATOM 1110 N N . HIS A 1 135 ? -14.082 12.745 8.009 1.00 76.38 135 HIS A N 1
ATOM 1111 C CA . HIS A 1 135 ? -12.924 13.345 8.683 1.00 76.38 135 HIS A CA 1
ATOM 1112 C C . HIS A 1 135 ? -12.040 14.137 7.719 1.00 76.38 135 HIS A C 1
ATOM 1114 O O . HIS A 1 135 ? -12.034 13.910 6.514 1.00 76.38 135 HIS A O 1
ATOM 1120 N N . THR A 1 136 ? -11.272 15.090 8.257 1.00 79.06 136 THR A N 1
ATOM 1121 C CA . THR A 1 136 ? -10.539 16.039 7.413 1.00 79.06 136 THR A CA 1
ATOM 1122 C C . THR A 1 136 ? -9.227 15.498 6.864 1.00 79.06 136 THR A C 1
ATOM 1124 O O . THR A 1 136 ? -8.935 15.826 5.727 1.00 79.06 136 THR A O 1
ATOM 1127 N N . ASN A 1 137 ? -8.441 14.709 7.615 1.00 87.38 137 ASN A N 1
ATOM 1128 C CA . ASN A 1 137 ? -7.137 14.183 7.151 1.00 87.38 137 ASN A CA 1
ATOM 1129 C C . ASN A 1 137 ? -6.587 12.978 7.929 1.00 87.38 137 ASN A C 1
ATOM 1131 O O . ASN A 1 137 ? -5.667 12.315 7.451 1.00 87.38 137 ASN A O 1
ATOM 1135 N N . GLU A 1 138 ? -7.103 12.707 9.127 1.00 92.44 138 GLU A N 1
ATOM 1136 C CA . GLU A 1 138 ? -6.647 11.612 9.981 1.00 92.44 138 GLU A CA 1
ATOM 1137 C C . GLU A 1 138 ? -7.851 10.919 10.620 1.00 92.44 138 GLU A C 1
ATOM 1139 O O . GLU A 1 138 ? -8.860 11.566 10.909 1.00 92.44 138 GLU A O 1
ATOM 1144 N N . TRP A 1 139 ? -7.737 9.615 10.848 1.00 92.94 139 TRP A N 1
ATOM 1145 C CA . TRP A 1 139 ? -8.714 8.822 11.584 1.00 92.94 139 TRP A CA 1
ATOM 1146 C C . TRP A 1 139 ? -8.002 7.858 12.519 1.00 92.94 139 TRP A C 1
ATOM 1148 O O . TRP A 1 139 ? -6.935 7.335 12.204 1.00 92.94 139 TRP A O 1
ATOM 1158 N N . HIS A 1 140 ? -8.615 7.644 13.677 1.00 91.94 140 HIS A N 1
ATOM 1159 C CA . HIS A 1 140 ? -8.167 6.721 14.704 1.00 91.94 140 HIS A CA 1
ATOM 1160 C C . HIS A 1 140 ? -9.393 5.992 15.246 1.00 91.94 140 HIS A C 1
ATOM 1162 O O . HIS A 1 140 ? -10.366 6.630 15.656 1.00 91.94 140 HIS A O 1
ATOM 1168 N N . GLY A 1 141 ? -9.357 4.667 15.245 1.00 91.19 141 GLY A N 1
ATOM 1169 C CA . GLY A 1 141 ? -10.477 3.859 15.695 1.00 91.19 141 GLY A CA 1
ATOM 1170 C C . GLY A 1 141 ? -10.191 2.373 15.590 1.00 91.19 141 GLY A C 1
ATOM 1171 O O . GLY A 1 141 ? -9.042 1.947 15.575 1.00 91.19 141 GLY A O 1
ATOM 1172 N N . LYS A 1 142 ? -11.253 1.573 15.524 1.00 93.12 142 LYS A N 1
ATOM 1173 C CA . LYS A 1 142 ? -11.165 0.113 15.463 1.00 93.12 142 LYS A CA 1
ATOM 1174 C C . LYS A 1 142 ? -11.512 -0.402 14.076 1.00 93.12 142 LYS A C 1
ATOM 1176 O O . LYS A 1 142 ? -12.483 0.059 13.483 1.00 93.12 142 LYS A O 1
ATOM 1181 N N . LEU A 1 143 ? -10.751 -1.386 13.609 1.00 94.62 143 LEU A N 1
ATOM 1182 C CA . LEU A 1 143 ? -11.084 -2.188 12.433 1.00 94.62 143 LEU A CA 1
ATOM 1183 C C . LEU A 1 143 ? -11.786 -3.472 12.849 1.00 94.62 143 LEU A C 1
ATOM 1185 O O . LEU A 1 143 ? -11.310 -4.175 13.743 1.00 94.62 143 LEU A O 1
ATOM 1189 N N . ASN A 1 144 ? -12.863 -3.827 12.152 1.00 93.81 144 ASN A N 1
ATOM 1190 C CA . ASN A 1 144 ? -13.633 -5.032 12.456 1.00 93.81 144 ASN A CA 1
ATOM 1191 C C . ASN A 1 144 ? -12.845 -6.303 12.115 1.00 93.81 144 ASN A C 1
ATOM 1193 O O . ASN A 1 144 ? -12.038 -6.319 11.181 1.00 93.81 144 ASN A O 1
ATOM 1197 N N . SER A 1 145 ? -13.095 -7.394 12.845 1.00 93.19 145 SER A N 1
ATOM 1198 C CA . SER A 1 145 ? -12.577 -8.719 12.478 1.00 93.19 145 SER A CA 1
ATOM 1199 C C . SER A 1 145 ? -13.143 -9.173 11.129 1.00 93.19 145 SER A C 1
ATOM 1201 O O . SER A 1 145 ? -14.321 -8.968 10.842 1.00 93.19 145 SER A O 1
ATOM 1203 N N . ASN A 1 146 ? -12.322 -9.843 10.318 1.00 89.19 146 ASN A N 1
ATOM 1204 C CA . ASN A 1 146 ? -12.741 -10.419 9.032 1.00 89.19 146 ASN A CA 1
ATOM 1205 C C . ASN A 1 146 ? -12.555 -11.946 8.973 1.00 89.19 146 ASN A C 1
ATOM 1207 O O . ASN A 1 146 ? -12.370 -12.531 7.904 1.00 89.19 146 ASN A O 1
ATOM 1211 N N . GLY A 1 147 ? -12.555 -12.600 10.138 1.00 87.75 147 GLY A N 1
ATOM 1212 C CA . GLY A 1 147 ? -12.374 -14.045 10.297 1.00 87.75 147 GLY A CA 1
ATOM 1213 C C . GLY A 1 147 ? -10.914 -14.499 10.234 1.00 87.75 147 GLY A C 1
ATOM 1214 O O . GLY A 1 147 ? -10.521 -15.365 11.011 1.00 87.75 147 GLY A O 1
ATOM 1215 N N . ARG A 1 148 ? -10.093 -13.903 9.359 1.00 91.81 148 ARG A N 1
ATOM 1216 C CA . ARG A 1 148 ? -8.647 -14.180 9.286 1.00 91.81 148 ARG A CA 1
ATOM 1217 C C . ARG A 1 148 ? -7.833 -13.329 10.258 1.00 91.81 148 ARG A C 1
ATOM 1219 O O . ARG A 1 148 ? -6.839 -13.816 10.792 1.00 91.81 148 ARG A O 1
ATOM 1226 N N . TYR A 1 149 ? -8.238 -12.078 10.446 1.00 94.25 149 TYR A N 1
ATOM 1227 C CA . TYR A 1 149 ? -7.574 -11.105 11.307 1.00 94.25 149 TYR A CA 1
ATOM 1228 C C . TYR A 1 149 ? -8.545 -10.598 12.363 1.00 94.25 149 TYR A C 1
ATOM 1230 O O . TYR A 1 149 ? -9.734 -10.424 12.083 1.00 94.25 149 TYR A O 1
ATOM 1238 N N . GLU A 1 150 ? -8.038 -10.391 13.573 1.00 93.38 150 GLU A N 1
ATOM 1239 C CA . GLU A 1 150 ? -8.850 -9.967 14.709 1.00 93.38 150 GLU A CA 1
ATOM 1240 C C . GLU A 1 150 ? -9.173 -8.466 14.665 1.00 93.38 150 GLU A C 1
ATOM 1242 O O . GLU A 1 150 ? -8.662 -7.711 13.828 1.00 93.38 150 GLU A O 1
ATOM 1247 N N . GLU A 1 151 ? -10.082 -8.043 15.545 1.00 94.69 151 GLU A N 1
ATOM 1248 C CA . GLU A 1 151 ? -10.345 -6.621 15.770 1.00 94.69 151 GLU A CA 1
ATOM 1249 C C . GLU A 1 151 ? -9.076 -5.944 16.295 1.00 94.69 151 GLU A C 1
ATOM 1251 O O . GLU A 1 151 ? -8.399 -6.487 17.161 1.00 94.69 151 GLU A O 1
ATOM 1256 N N . THR A 1 152 ? -8.755 -4.760 15.780 1.00 92.31 152 THR A N 1
ATOM 1257 C CA . THR A 1 152 ? -7.495 -4.081 16.103 1.00 92.31 152 THR A CA 1
ATOM 1258 C C . THR A 1 152 ? -7.684 -2.568 16.120 1.00 92.31 152 THR A C 1
ATOM 1260 O O . THR A 1 152 ? -8.515 -2.041 15.369 1.00 92.31 152 THR A O 1
ATOM 1263 N N . GLN A 1 153 ? -6.947 -1.861 16.979 1.00 92.12 153 GLN A N 1
ATOM 1264 C CA . GLN A 1 153 ? -6.847 -0.404 16.894 1.00 92.12 153 GLN A CA 1
ATOM 1265 C C . GLN A 1 153 ? -6.024 -0.006 15.676 1.00 92.12 153 GLN A C 1
ATOM 1267 O O . GLN A 1 153 ? -4.953 -0.557 15.431 1.00 92.12 153 GLN A O 1
ATOM 1272 N N . ALA A 1 154 ? -6.518 0.972 14.931 1.00 92.69 154 ALA A N 1
ATOM 1273 C CA . ALA A 1 154 ? -5.921 1.423 13.693 1.00 92.69 154 ALA A CA 1
ATOM 1274 C C . ALA A 1 154 ? -5.959 2.941 13.563 1.00 92.69 154 ALA A C 1
ATOM 1276 O O . ALA A 1 154 ? -6.848 3.629 14.067 1.00 92.69 154 ALA A O 1
ATOM 1277 N N . TYR A 1 155 ? -4.977 3.448 12.838 1.00 92.75 155 TYR A N 1
ATOM 1278 C CA . TYR A 1 155 ? -4.802 4.843 12.502 1.00 92.75 155 TYR A CA 1
ATOM 1279 C C . TYR A 1 155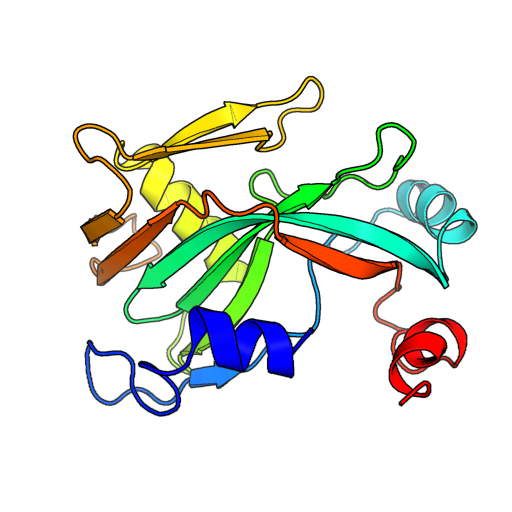 ? -4.536 4.975 11.005 1.00 92.75 155 TYR A C 1
ATOM 1281 O O . TYR A 1 155 ? -3.783 4.195 10.418 1.00 92.75 155 TYR A O 1
ATOM 1289 N N . VAL A 1 156 ? -5.133 5.984 10.379 1.00 94.06 156 VAL A N 1
ATOM 1290 C CA . VAL A 1 156 ? -4.884 6.329 8.978 1.00 94.06 156 VAL A CA 1
ATOM 1291 C C . VAL A 1 156 ? -4.718 7.834 8.833 1.00 94.06 156 VAL A C 1
ATOM 1293 O O . VAL A 1 156 ? -5.418 8.617 9.474 1.00 94.06 156 VAL A O 1
ATOM 1296 N N . LYS A 1 157 ? -3.785 8.239 7.974 1.00 93.38 157 LYS A N 1
ATOM 1297 C CA . LYS A 1 157 ? -3.468 9.634 7.668 1.00 93.38 157 LYS A CA 1
ATOM 1298 C C . LYS A 1 157 ? -3.309 9.831 6.170 1.00 93.38 157 LYS A C 1
ATOM 1300 O O . LYS A 1 157 ? -2.493 9.160 5.538 1.00 93.38 157 LYS A O 1
ATOM 1305 N N . ILE A 1 158 ? -4.034 10.797 5.622 1.00 94.00 158 ILE A N 1
ATOM 1306 C CA . ILE A 1 158 ? -3.888 11.232 4.232 1.00 94.00 158 ILE A CA 1
ATOM 1307 C C . ILE A 1 158 ? -2.668 12.144 4.118 1.00 94.00 158 ILE A C 1
ATOM 1309 O O . ILE A 1 158 ? -2.442 13.023 4.956 1.00 94.00 158 ILE A O 1
ATOM 1313 N N . ILE A 1 159 ? -1.850 11.920 3.091 1.00 91.38 159 ILE A N 1
ATOM 1314 C CA . ILE A 1 159 ? -0.632 12.691 2.849 1.00 91.38 159 ILE A CA 1
ATOM 1315 C C . ILE A 1 159 ? -0.916 13.726 1.766 1.00 91.38 159 ILE A C 1
ATOM 1317 O O . ILE A 1 159 ? -0.909 13.433 0.578 1.00 91.38 159 ILE A O 1
ATOM 1321 N N . ASN A 1 160 ? -1.159 14.961 2.206 1.00 83.75 160 ASN A N 1
ATOM 1322 C CA . ASN A 1 160 ? -1.491 16.084 1.321 1.00 83.75 160 ASN A CA 1
ATOM 1323 C C . ASN A 1 160 ? -0.264 16.724 0.655 1.00 83.75 160 ASN A C 1
ATOM 1325 O O . ASN A 1 160 ? -0.398 17.540 -0.254 1.00 83.75 160 ASN A O 1
ATOM 1329 N N . GLU A 1 161 ? 0.935 16.393 1.128 1.00 86.62 161 GLU A N 1
ATOM 1330 C CA . GLU A 1 161 ? 2.182 16.815 0.501 1.00 86.62 161 GLU A CA 1
ATOM 1331 C C . GLU A 1 161 ? 2.513 15.894 -0.674 1.00 86.62 161 GLU A C 1
ATOM 1333 O O . GLU A 1 161 ? 2.389 14.674 -0.577 1.00 86.62 161 GLU A O 1
ATOM 1338 N N . ILE A 1 162 ? 3.026 16.464 -1.764 1.00 86.31 162 ILE A N 1
ATOM 1339 C CA . ILE A 1 162 ? 3.575 15.664 -2.858 1.00 86.31 162 ILE A CA 1
ATOM 1340 C C . ILE A 1 162 ? 4.907 15.078 -2.389 1.00 86.31 162 ILE A C 1
ATOM 1342 O O . ILE A 1 162 ? 5.920 15.776 -2.321 1.00 86.31 162 ILE A O 1
ATOM 1346 N N . ILE A 1 163 ? 4.891 13.793 -2.041 1.00 86.56 163 ILE A N 1
ATOM 1347 C CA . ILE A 1 163 ? 6.085 13.030 -1.684 1.00 86.56 163 ILE A CA 1
ATOM 1348 C C . ILE A 1 163 ? 6.238 11.901 -2.695 1.00 86.56 163 ILE A C 1
ATOM 1350 O O . ILE A 1 163 ? 5.504 10.913 -2.649 1.00 86.56 163 ILE A O 1
ATOM 1354 N N . ASP A 1 164 ? 7.218 12.053 -3.579 1.00 88.06 164 ASP A N 1
ATOM 1355 C CA . ASP A 1 164 ? 7.575 11.040 -4.561 1.00 88.06 164 ASP A CA 1
ATOM 1356 C C . ASP A 1 164 ? 8.775 10.221 -4.043 1.00 88.06 164 ASP A C 1
ATOM 1358 O O . ASP A 1 164 ? 9.719 10.737 -3.436 1.00 88.06 164 ASP A O 1
ATOM 1362 N N . LEU A 1 165 ? 8.701 8.912 -4.243 1.00 85.25 165 LEU A N 1
ATOM 1363 C CA . LEU A 1 165 ? 9.689 7.910 -3.893 1.00 85.25 165 LEU A CA 1
ATOM 1364 C C . LEU A 1 165 ? 10.270 7.338 -5.178 1.00 85.25 165 LEU A C 1
ATOM 1366 O O . LEU A 1 165 ? 9.533 6.834 -6.022 1.00 85.25 165 LEU A O 1
ATOM 1370 N N . ASP A 1 166 ? 11.593 7.329 -5.269 1.00 84.94 166 ASP A N 1
ATOM 1371 C CA . ASP A 1 166 ? 12.295 6.664 -6.357 1.00 84.94 166 ASP A CA 1
ATOM 1372 C C . ASP A 1 166 ? 12.715 5.257 -5.904 1.00 84.94 166 ASP A C 1
ATOM 1374 O O . ASP A 1 166 ? 13.337 5.078 -4.849 1.00 84.94 166 ASP A O 1
ATOM 1378 N N . GLY A 1 167 ? 12.361 4.251 -6.700 1.00 80.56 167 GLY A N 1
ATOM 1379 C CA . GLY A 1 167 ? 12.758 2.855 -6.521 1.00 80.56 167 GLY A CA 1
ATOM 1380 C C . GLY A 1 167 ? 13.328 2.272 -7.810 1.00 80.56 167 GLY A C 1
ATOM 1381 O O . GLY A 1 167 ? 13.150 2.842 -8.879 1.00 80.56 167 GLY A O 1
ATOM 1382 N N . ILE A 1 168 ? 14.017 1.134 -7.724 1.00 85.00 168 ILE A N 1
ATOM 1383 C CA . ILE A 1 168 ? 14.458 0.379 -8.905 1.00 85.00 168 ILE A CA 1
ATOM 1384 C C . ILE A 1 168 ? 13.582 -0.861 -9.047 1.00 85.00 168 ILE A C 1
ATOM 1386 O O . ILE A 1 168 ? 13.371 -1.584 -8.072 1.00 85.00 168 ILE A O 1
ATOM 1390 N N . VAL A 1 169 ? 13.124 -1.147 -10.264 1.00 85.62 169 VAL A N 1
ATOM 1391 C CA . VAL A 1 169 ? 12.428 -2.403 -10.562 1.00 85.62 169 VAL A CA 1
ATOM 1392 C C . VAL A 1 169 ? 13.411 -3.571 -10.473 1.00 85.62 169 VAL A C 1
ATOM 1394 O O . VAL A 1 169 ? 14.388 -3.654 -11.225 1.00 85.62 169 VAL A O 1
ATOM 1397 N N . CYS A 1 170 ? 13.125 -4.498 -9.563 1.00 84.69 170 CYS A N 1
ATOM 1398 C CA . CYS A 1 170 ? 13.984 -5.628 -9.233 1.00 84.69 170 CYS A CA 1
ATOM 1399 C C . CYS A 1 170 ? 13.213 -6.948 -9.228 1.00 84.69 170 CYS A C 1
ATOM 1401 O O . CYS A 1 170 ? 12.022 -6.993 -8.934 1.00 84.69 170 CYS A O 1
ATOM 1403 N N . VAL A 1 171 ? 13.920 -8.039 -9.528 1.00 82.06 171 VAL A N 1
ATOM 1404 C CA . VAL A 1 171 ? 13.409 -9.412 -9.414 1.00 82.06 171 VAL A CA 1
ATOM 1405 C C . VAL A 1 171 ? 14.041 -10.039 -8.176 1.00 82.06 171 VAL A C 1
ATOM 1407 O O . VAL A 1 171 ? 15.239 -9.868 -7.963 1.00 82.06 171 VAL A O 1
ATOM 1410 N N . GLY A 1 172 ? 13.260 -10.753 -7.359 1.00 74.06 172 GLY A N 1
ATOM 1411 C CA . GLY A 1 172 ? 13.683 -11.196 -6.022 1.00 74.06 172 GLY A CA 1
ATOM 1412 C C . GLY A 1 172 ? 15.008 -11.970 -5.981 1.00 74.06 172 GLY A C 1
ATOM 1413 O O . GLY A 1 172 ? 15.862 -11.677 -5.153 1.00 74.06 172 GLY A O 1
ATOM 1414 N N . ASN A 1 173 ? 15.246 -12.892 -6.918 1.00 70.38 173 ASN A N 1
ATOM 1415 C CA . ASN A 1 173 ? 16.508 -13.645 -7.003 1.00 70.38 173 ASN A CA 1
ATOM 1416 C C . ASN A 1 173 ? 17.696 -12.830 -7.555 1.00 70.38 173 ASN A C 1
ATOM 1418 O O . ASN A 1 173 ? 18.813 -13.334 -7.608 1.00 70.38 173 ASN A O 1
ATOM 1422 N N . LEU A 1 174 ? 17.460 -11.592 -7.988 1.00 70.31 174 LEU A N 1
ATOM 1423 C CA . LEU A 1 174 ? 18.455 -10.661 -8.520 1.00 70.31 174 LEU A CA 1
ATOM 1424 C C . LEU A 1 174 ? 18.532 -9.368 -7.692 1.00 70.31 174 LEU A C 1
ATOM 1426 O O . LEU A 1 174 ? 19.103 -8.381 -8.159 1.00 70.31 174 LEU A O 1
ATOM 1430 N N . TRP A 1 175 ? 17.959 -9.364 -6.483 1.00 69.94 175 TRP A N 1
ATOM 1431 C CA . TRP A 1 175 ? 17.933 -8.203 -5.590 1.00 69.94 175 TRP A CA 1
ATOM 1432 C C . TRP A 1 175 ? 19.340 -7.718 -5.220 1.00 69.94 175 TRP A C 1
ATOM 1434 O O . TRP A 1 175 ? 19.605 -6.519 -5.203 1.00 69.94 175 TRP A O 1
ATOM 1444 N N . GLU A 1 176 ? 20.268 -8.647 -4.988 1.00 70.50 176 GLU A N 1
ATOM 1445 C CA . GLU A 1 176 ? 21.661 -8.352 -4.618 1.00 70.50 176 GLU A CA 1
ATOM 1446 C C . GLU A 1 176 ? 22.543 -7.940 -5.810 1.00 70.50 176 GLU A C 1
ATOM 1448 O O . GLU A 1 176 ? 23.694 -7.549 -5.629 1.00 70.50 176 GLU A O 1
ATOM 1453 N N . ASN A 1 177 ? 22.027 -8.005 -7.041 1.00 75.94 177 ASN A N 1
ATOM 1454 C CA . ASN A 1 177 ? 22.788 -7.636 -8.231 1.00 75.94 177 ASN A CA 1
ATOM 1455 C C . ASN A 1 177 ? 23.093 -6.128 -8.249 1.00 75.94 177 ASN A C 1
ATOM 1457 O O . ASN A 1 177 ? 22.262 -5.305 -7.861 1.00 75.94 177 ASN A O 1
ATOM 1461 N N . ASP A 1 178 ? 24.244 -5.751 -8.809 1.00 69.06 178 ASP A N 1
ATOM 1462 C CA . ASP A 1 178 ? 24.658 -4.353 -8.956 1.00 69.06 178 ASP A CA 1
ATOM 1463 C C . ASP A 1 178 ? 23.617 -3.461 -9.642 1.00 69.06 178 ASP A C 1
ATOM 1465 O O . ASP A 1 178 ? 23.528 -2.289 -9.295 1.00 69.06 178 ASP A O 1
ATOM 1469 N N . LYS A 1 179 ? 22.789 -3.979 -10.560 1.00 71.50 179 LYS A N 1
ATOM 1470 C CA . LYS A 1 179 ? 21.693 -3.204 -11.171 1.00 71.50 179 LYS A CA 1
ATOM 1471 C C . LYS A 1 179 ? 20.619 -2.783 -10.161 1.00 71.50 179 LYS A C 1
ATOM 1473 O O . LYS A 1 179 ? 20.111 -1.673 -10.266 1.00 71.50 179 LYS A O 1
ATOM 1478 N N . CYS A 1 180 ? 20.324 -3.631 -9.178 1.00 72.25 180 CYS A N 1
ATOM 1479 C CA . CYS A 1 180 ? 19.372 -3.362 -8.097 1.00 72.25 180 CYS A CA 1
ATOM 1480 C C . CYS A 1 180 ? 19.995 -2.595 -6.926 1.00 72.25 180 CYS A C 1
ATOM 1482 O O . CYS A 1 180 ? 19.315 -1.844 -6.235 1.00 72.25 180 CYS A O 1
ATOM 1484 N N . GLN A 1 181 ? 21.308 -2.725 -6.738 1.00 68.19 181 GLN A N 1
ATOM 1485 C CA . GLN A 1 181 ? 22.049 -2.047 -5.673 1.00 68.19 181 GLN A CA 1
ATOM 1486 C C . GLN A 1 181 ? 22.641 -0.692 -6.110 1.00 68.19 181 GLN A C 1
ATOM 1488 O O . GLN A 1 181 ? 23.163 0.050 -5.277 1.00 68.19 181 GLN A O 1
ATOM 1493 N N . LYS A 1 182 ? 22.566 -0.331 -7.403 1.00 61.69 182 LYS A N 1
ATOM 1494 C CA . LYS A 1 182 ? 23.254 0.840 -7.982 1.00 61.69 182 LYS A CA 1
ATOM 1495 C C . LYS A 1 182 ? 22.896 2.162 -7.299 1.00 61.69 182 LYS A C 1
ATOM 1497 O O . LYS A 1 182 ? 23.785 2.978 -7.080 1.00 61.69 182 LYS A O 1
ATOM 1502 N N . TYR A 1 183 ? 21.630 2.355 -6.923 1.00 53.12 183 TYR A N 1
ATOM 1503 C CA . TYR A 1 183 ? 21.175 3.573 -6.235 1.00 53.12 183 TYR A CA 1
ATOM 1504 C C . TYR A 1 183 ? 21.400 3.557 -4.718 1.00 53.12 183 TYR A C 1
ATOM 1506 O O . TYR A 1 183 ? 21.360 4.612 -4.097 1.00 53.12 183 TYR A O 1
ATOM 1514 N N . LEU A 1 184 ? 21.692 2.403 -4.110 1.00 49.47 184 LEU A N 1
ATOM 1515 C CA . LEU A 1 184 ? 22.067 2.328 -2.691 1.00 49.47 184 LEU A CA 1
ATOM 1516 C C . LEU A 1 184 ? 23.537 2.723 -2.458 1.00 49.47 184 LEU A C 1
ATOM 1518 O O . LEU A 1 184 ? 23.930 3.002 -1.327 1.00 49.47 184 LEU A O 1
ATOM 1522 N N . LYS A 1 185 ? 24.350 2.765 -3.525 1.00 41.78 185 LYS A N 1
ATOM 1523 C CA . LYS A 1 185 ? 25.785 3.094 -3.486 1.00 41.78 185 LYS A CA 1
ATOM 1524 C C . LYS A 1 185 ? 26.103 4.577 -3.731 1.00 41.78 185 LYS A C 1
ATOM 1526 O O . LYS A 1 185 ? 27.263 4.960 -3.586 1.00 41.78 185 LYS A O 1
ATOM 1531 N N . ILE A 1 186 ? 25.123 5.411 -4.086 1.00 36.16 186 ILE A N 1
ATOM 1532 C CA . ILE A 1 186 ? 25.328 6.856 -4.276 1.00 36.16 186 ILE A CA 1
ATOM 1533 C C . ILE A 1 186 ? 24.873 7.563 -2.992 1.00 36.16 186 ILE A C 1
ATOM 1535 O O . ILE A 1 186 ? 23.686 7.569 -2.675 1.00 36.16 186 ILE A O 1
ATOM 1539 N N . LYS A 1 187 ? 25.860 8.052 -2.231 1.00 35.84 187 LYS A N 1
ATOM 1540 C CA . LYS A 1 187 ? 25.720 8.810 -0.978 1.00 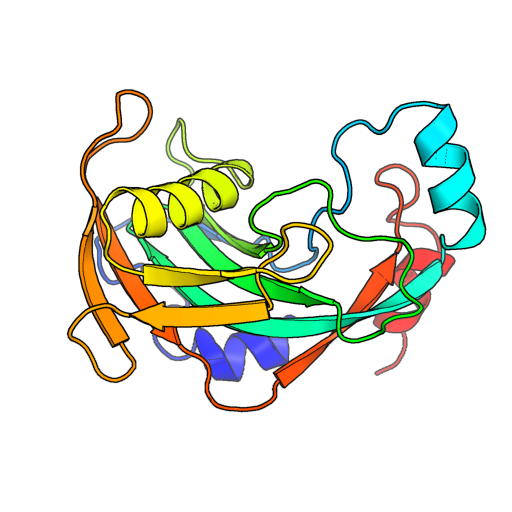35.84 187 LYS A CA 1
ATOM 1541 C C . LYS A 1 187 ? 25.283 10.246 -1.227 1.00 35.84 187 LYS A C 1
ATOM 1543 O O . LYS A 1 187 ? 25.822 10.843 -2.184 1.00 35.84 187 LYS A O 1
#

Foldseek 3Di:
DVVVCCVPPPPPPPAADPFDDFDKDFQQADWAQDDPDDPVVVVVLVVQFLPKWKKWWWKWKDWRFFTKTFIDTPDPPPPRHRPQLGTIGTGIGTPDPPIDSVCVSVRVVQCVVVQQKDFDADPVNHGPHMDGPPDDFKDWDWGPDPPRDHIITMIMGTDPDGDMDMAGRHDPVCCPPCSRCVVVPDD

Radius of gyration: 16.53 Å; chains: 1; bounding box: 42×33×44 Å

pLDDT: mean 81.04, std 15.44, range [35.84, 97.44]

Secondary structure (DSSP, 8-state):
-HHHHIIIIITTTSS--SSSS--EEE-TT-B-S-SS--HHHHHHHHTTTT-EEEEEEEEEEEESSEEEEEEEE--TT-----SSSS-EEEEEEESSTT--TTHHHHHHHHHHHTTSEEEEE-TTS-EEEEEETTSSSEEEEEEPP-SSS--EEEEEEE--S--EEEEE---GGGTTSHHHHTTTS--

Sequence (187 aa):
MKNLLKDKFFRSHEHSSPFYGNTRHIYCEHSTIEFYPRSDSMNNYKSHYGHVQKLRILAYAEDEHAQTILVHSVDSNDSHRSMNKYPHVAISVSNVKPYTAVYSNDLWKRLVDDGIVEITMDEYDKPQSITIKDHTNEWHGKLNSNGRYEETQAYVKIINEIIDLDGIVCVGNLWENDKCQKYLKIK

Organism: NCBI:txid392033